Protein AF-A0A1L7WE12-F1 (afdb_monomer_lite)

Organism: NCBI:txid576137

pLDDT: mean 78.99, std 14.61, range [38.31, 94.88]

InterPro domains:
  IPR005793 Formyl transferase, C-terminal [PF02911] (133-181)
  IPR011034 Formyl transferase-like, C-terminal domain superfamily [SSF50486] (135-182)
  IPR036477 Formyl transferase, N-terminal domain superfamily [SSF53328] (1-114)
  IPR037022 Formyl transferase, C-terminal domain superfamily [G3DSA:3.10.25.10] (134-192)

Radius of gyration: 21.12 Å; chains: 1; bounding box: 51×41×60 Å

Sequence (196 aa):
MSAVVFGYHNVGVNFLSVLLGINIRLVVPHADSPSENIWLNSVAGLAAEHDIPVVAPKNLPQRRNHEAPSGPHARLPLLACYNMNGSLLPRYRGRVPVSWAVLHGETQIDWSIPTCRDTDMDLSPGSCFSGRSAEDGRIDWSDSAAKAHNLVRNVMHPYPGPFADTAKGRLVLWRTMICDEIDGALVKAIDETVIL

Foldseek 3Di:
DEDEAEDEFPVSQVVVVVCLVDHYAEYEYADDDPPDDPPTDGNVVSCVVSVHHYDHDPDDPDDDLPDADDDPCNPPPDPWAKDKDFFDPPAQAEPPSVLVCLLVVNPDGHIDIDISDPDPDPCVVHDYDYDDDLCLLEDDPVDDPSNSQSSLVRQAPPHPARWYQDPVGIDGQNEEDEDPDDPPDFPDDDDRYTYD

Secondary structure (DSSP, 8-state):
-EEEEEE-HHHHHHHHHHHTTSEEEEEEEPPPPTTS---S--HHHHHHHTT--B---S------TT----SGGGGS--S--B--BSS-TTTTEES-HHHHHHHTT-S----B--BSS------TT--EE----GGGGB--TTS-HHHHHHHHHHT-TTS---EEEETTEEEE-SEEE--S--SSS---EETTEEE-

Structure (mmCIF, N/CA/C/O backbone):
data_AF-A0A1L7WE12-F1
#
_entry.id   AF-A0A1L7WE12-F1
#
loop_
_atom_site.group_PDB
_atom_site.id
_atom_site.type_symbol
_atom_site.label_atom_id
_atom_site.label_alt_id
_atom_site.label_comp_id
_atom_site.label_asym_id
_atom_site.label_entity_id
_atom_site.label_seq_id
_atom_site.pdbx_PDB_ins_code
_atom_site.Cartn_x
_atom_site.Cartn_y
_atom_site.Cartn_z
_atom_site.occupancy
_atom_site.B_iso_or_equiv
_atom_site.auth_seq_id
_atom_site.auth_comp_id
_atom_site.auth_asym_id
_atom_site.auth_atom_id
_atom_site.pdbx_PDB_model_num
ATOM 1 N N . MET A 1 1 ? -23.697 -4.256 18.128 1.00 77.19 1 MET A N 1
ATOM 2 C CA . MET A 1 1 ? -22.245 -4.544 18.188 1.00 77.19 1 MET A CA 1
ATOM 3 C C . MET A 1 1 ? -21.500 -3.223 18.306 1.00 77.19 1 MET A C 1
ATOM 5 O O . MET A 1 1 ? -21.968 -2.255 17.717 1.00 77.19 1 MET A O 1
ATOM 9 N N . SER A 1 2 ? -20.422 -3.155 19.092 1.00 86.00 2 SER A N 1
ATOM 10 C CA . SER A 1 2 ? -19.606 -1.941 19.225 1.00 86.00 2 SER A CA 1
ATOM 11 C C . SER A 1 2 ? -18.161 -2.188 18.822 1.00 86.00 2 SER A C 1
ATOM 13 O O . SER A 1 2 ? -17.642 -3.268 19.101 1.00 86.00 2 SER A O 1
ATOM 15 N N . ALA A 1 3 ? -17.517 -1.190 18.220 1.00 88.38 3 ALA A N 1
ATOM 16 C CA . ALA A 1 3 ? -16.151 -1.298 17.721 1.00 88.38 3 ALA A CA 1
ATOM 17 C C . ALA A 1 3 ? -15.269 -0.121 18.157 1.00 88.38 3 ALA A C 1
ATOM 19 O O . ALA A 1 3 ? -15.753 0.980 18.429 1.00 88.38 3 ALA A O 1
ATOM 20 N N . VAL A 1 4 ? -13.964 -0.379 18.192 1.00 89.00 4 VAL A N 1
ATOM 21 C CA . VAL A 1 4 ? -12.906 0.634 18.211 1.00 89.00 4 VAL A CA 1
ATOM 22 C C . VAL A 1 4 ? -12.126 0.466 16.916 1.00 89.00 4 VAL A C 1
ATOM 24 O O . VAL A 1 4 ? -11.736 -0.655 16.588 1.00 89.00 4 VAL A O 1
ATOM 27 N N . VAL A 1 5 ? -11.927 1.551 16.173 1.00 89.44 5 VAL A N 1
ATOM 28 C CA . VAL A 1 5 ? -11.306 1.509 14.843 1.00 89.44 5 VAL A CA 1
ATOM 29 C C . VAL A 1 5 ? -9.915 2.120 14.909 1.00 89.44 5 VAL A C 1
ATOM 31 O O . VAL A 1 5 ? -9.755 3.257 15.339 1.00 89.44 5 VAL A O 1
ATOM 34 N N . PHE A 1 6 ? -8.916 1.371 14.453 1.00 88.69 6 PHE A N 1
ATOM 35 C CA . PHE A 1 6 ? -7.565 1.870 14.205 1.00 88.69 6 PHE A CA 1
ATOM 36 C C . PHE A 1 6 ? -7.404 2.027 12.697 1.00 88.69 6 PHE A C 1
ATOM 38 O O . PHE A 1 6 ? -7.671 1.080 11.957 1.00 88.69 6 PHE A O 1
ATOM 45 N N . GLY A 1 7 ? -6.995 3.201 12.228 1.00 85.94 7 GLY A N 1
ATOM 46 C CA . GLY A 1 7 ? -6.958 3.453 10.793 1.00 85.94 7 GLY A CA 1
ATOM 47 C C . GLY A 1 7 ? -6.153 4.680 10.418 1.00 85.94 7 GLY A C 1
ATOM 48 O O . GLY A 1 7 ? -6.016 5.622 11.189 1.00 85.94 7 GLY A O 1
ATOM 49 N N . TYR A 1 8 ? -5.623 4.665 9.204 1.00 84.94 8 TYR A N 1
ATOM 50 C CA . TYR A 1 8 ? -4.879 5.777 8.637 1.00 84.94 8 TYR A CA 1
ATOM 51 C C . TYR A 1 8 ? -5.059 5.796 7.117 1.00 84.94 8 TYR A C 1
ATOM 53 O O . TYR A 1 8 ? -5.333 4.751 6.517 1.00 84.94 8 TYR A O 1
ATOM 61 N N . HIS A 1 9 ? -4.906 6.978 6.515 1.00 85.06 9 HIS A N 1
ATOM 62 C CA . HIS A 1 9 ? -5.063 7.225 5.080 1.00 85.06 9 HIS A CA 1
ATOM 63 C C . HIS A 1 9 ? -6.431 6.822 4.491 1.00 85.06 9 HIS A C 1
ATOM 65 O O . HIS A 1 9 ? -7.350 6.401 5.193 1.00 85.06 9 HIS A O 1
ATOM 71 N N . ASN A 1 10 ? -6.547 6.903 3.159 1.00 86.50 10 ASN A N 1
ATOM 72 C CA . ASN A 1 10 ? -7.738 6.536 2.380 1.00 86.50 10 ASN A CA 1
ATOM 73 C C . ASN A 1 10 ? -8.270 5.137 2.708 1.00 86.50 10 ASN A C 1
ATOM 75 O O . ASN A 1 10 ? -9.477 4.930 2.728 1.00 86.50 10 ASN A O 1
ATOM 79 N N . VAL A 1 11 ? -7.380 4.182 2.987 1.00 86.44 11 VAL A N 1
ATOM 80 C CA . VAL A 1 11 ? -7.771 2.819 3.369 1.00 86.44 11 VAL A CA 1
ATOM 81 C C . VAL A 1 11 ? -8.553 2.833 4.684 1.00 86.44 11 VAL A C 1
ATOM 83 O O . VAL A 1 11 ? -9.623 2.234 4.769 1.00 86.44 11 VAL A O 1
ATOM 86 N N . GLY A 1 12 ? -8.057 3.558 5.692 1.00 88.62 12 GLY A N 1
ATOM 87 C CA . GLY A 1 12 ? -8.759 3.741 6.959 1.00 88.62 12 GLY A CA 1
ATOM 88 C C . GLY A 1 12 ? -10.066 4.518 6.808 1.00 88.62 12 GLY A C 1
ATOM 89 O O . GLY A 1 12 ? -11.047 4.160 7.451 1.00 88.62 12 GLY A O 1
ATOM 90 N N . VAL A 1 13 ? -10.099 5.533 5.938 1.00 90.44 13 VAL A N 1
ATOM 91 C CA . VAL A 1 13 ? -11.305 6.332 5.663 1.00 90.44 13 VAL A CA 1
ATOM 92 C C . VAL A 1 13 ? -12.388 5.460 5.036 1.00 90.44 13 VAL A C 1
ATOM 94 O O . VAL A 1 13 ? -13.473 5.358 5.594 1.00 90.44 13 VAL A O 1
ATOM 97 N N . ASN A 1 14 ? -12.071 4.751 3.950 1.00 90.88 14 ASN A N 1
ATOM 98 C CA . ASN A 1 14 ? -13.017 3.867 3.269 1.00 90.88 14 ASN A CA 1
ATOM 99 C C . ASN A 1 14 ? -13.554 2.783 4.210 1.00 90.88 14 ASN A C 1
ATOM 101 O O . ASN A 1 14 ? -14.746 2.483 4.203 1.00 90.88 14 ASN A O 1
ATOM 105 N N . PHE A 1 15 ? -12.685 2.213 5.047 1.00 89.69 15 PHE A N 1
ATOM 106 C CA . PHE A 1 15 ? -13.099 1.212 6.022 1.00 89.69 15 PHE A CA 1
ATOM 107 C C . PHE A 1 15 ? -14.019 1.800 7.097 1.00 89.69 15 PHE A C 1
ATOM 109 O O . PHE A 1 15 ? -15.061 1.222 7.403 1.00 89.69 15 PHE A O 1
ATOM 116 N N . LEU A 1 16 ? -13.673 2.971 7.640 1.00 92.31 16 LEU A N 1
ATOM 117 C CA . LEU A 1 16 ? -14.512 3.673 8.604 1.00 92.31 16 LEU A CA 1
ATOM 118 C C . LEU A 1 16 ? -15.889 3.992 8.006 1.00 92.31 16 LEU A C 1
ATOM 120 O O . LEU A 1 16 ? -16.884 3.728 8.673 1.00 92.31 16 LEU A O 1
ATOM 124 N N . SER A 1 17 ? -15.956 4.451 6.748 1.00 92.88 17 SER A N 1
ATOM 125 C CA . SER A 1 17 ? -17.213 4.733 6.039 1.00 92.88 17 SER A CA 1
ATOM 126 C C . SER A 1 17 ? -18.143 3.519 5.973 1.00 92.88 17 SER A C 1
ATOM 128 O O . SER A 1 17 ? -19.345 3.653 6.188 1.00 92.88 17 SER A O 1
ATOM 130 N N . VAL A 1 18 ? -17.602 2.321 5.730 1.00 92.25 18 VAL A N 1
ATOM 131 C CA . VAL A 1 18 ? -18.390 1.074 5.724 1.00 92.25 18 VAL A CA 1
ATOM 132 C C . VAL A 1 18 ? -18.909 0.731 7.126 1.00 92.25 18 VAL A C 1
ATOM 134 O O . VAL A 1 18 ? -20.007 0.195 7.274 1.00 92.25 18 VAL A O 1
ATOM 137 N N . LEU A 1 19 ? -18.145 1.055 8.171 1.00 91.94 19 LEU A N 1
ATOM 138 C CA . LEU A 1 19 ? -18.502 0.761 9.560 1.00 91.94 19 LEU A CA 1
ATOM 139 C C . LEU A 1 19 ? -19.456 1.775 10.203 1.00 91.94 19 LEU A C 1
ATOM 141 O O . LEU A 1 19 ? -19.910 1.531 11.321 1.00 91.94 19 LEU A O 1
ATOM 145 N N . LEU A 1 20 ? -19.817 2.871 9.532 1.00 92.81 20 LEU A N 1
ATOM 146 C CA . LEU A 1 20 ? -20.729 3.884 10.089 1.00 92.81 20 LEU A CA 1
ATOM 147 C C . LEU A 1 20 ? -22.115 3.325 10.467 1.00 92.81 20 LEU A C 1
ATOM 149 O O . LEU A 1 20 ? -22.824 3.923 11.269 1.00 92.81 20 LEU A O 1
ATOM 153 N N . GLY A 1 21 ? -22.495 2.153 9.943 1.00 91.31 21 GLY A N 1
ATOM 154 C CA . GLY A 1 21 ? -23.725 1.446 10.318 1.00 91.31 21 GLY A CA 1
ATOM 155 C C . GLY A 1 21 ? -23.691 0.735 11.682 1.00 91.31 21 GLY A C 1
ATOM 156 O O . GLY A 1 21 ? -24.699 0.155 12.085 1.00 91.31 21 GLY A O 1
ATOM 157 N N . ILE A 1 22 ? -22.559 0.735 12.398 1.00 91.88 22 ILE A N 1
ATOM 158 C CA . ILE A 1 22 ? -22.425 0.127 13.733 1.00 91.88 22 ILE A CA 1
ATOM 159 C C . ILE A 1 22 ? -21.992 1.151 14.790 1.00 91.88 22 ILE A C 1
ATOM 161 O O . ILE A 1 22 ? -21.541 2.248 14.486 1.00 91.88 22 ILE A O 1
ATOM 165 N N . ASN A 1 23 ? -22.104 0.787 16.071 1.00 91.19 23 ASN A N 1
ATOM 166 C CA . ASN A 1 23 ? -21.723 1.673 17.173 1.00 91.19 23 ASN A CA 1
ATOM 167 C C . ASN A 1 23 ? -20.192 1.768 17.314 1.00 91.19 23 ASN A C 1
ATOM 169 O O . ASN A 1 23 ? -19.563 0.926 17.964 1.00 91.19 23 ASN A O 1
ATOM 173 N N . ILE A 1 24 ? -19.588 2.796 16.725 1.00 92.94 24 ILE A N 1
ATOM 174 C CA . ILE A 1 24 ? -18.155 3.070 16.849 1.00 92.94 24 ILE A CA 1
ATOM 175 C C . ILE A 1 24 ? -17.924 3.920 18.101 1.00 92.94 24 ILE A C 1
ATOM 177 O O . ILE A 1 24 ? -18.372 5.056 18.199 1.00 92.94 24 ILE A O 1
ATOM 181 N N . ARG A 1 25 ? -17.222 3.353 19.085 1.00 91.00 25 ARG A N 1
ATOM 182 C CA . ARG A 1 25 ? -16.988 3.998 20.388 1.00 91.00 25 ARG A CA 1
ATOM 183 C C . ARG A 1 25 ? -15.789 4.937 20.389 1.00 91.00 25 ARG A C 1
ATOM 185 O O . ARG A 1 25 ? -15.726 5.829 21.229 1.00 91.00 25 ARG A O 1
ATOM 192 N N . LEU A 1 26 ? -14.814 4.663 19.528 1.00 90.94 26 LEU A N 1
ATOM 193 C CA . LEU A 1 26 ? -13.543 5.372 19.472 1.00 90.94 26 LEU A CA 1
ATOM 194 C C . LEU A 1 26 ? -12.853 5.094 18.134 1.00 90.94 26 LEU A C 1
ATOM 196 O O . LEU A 1 26 ? -12.802 3.945 17.687 1.00 90.94 26 LEU A O 1
ATOM 200 N N . VAL A 1 27 ? -12.264 6.132 17.551 1.00 90.88 27 VAL A N 1
ATOM 201 C CA . VAL A 1 27 ? -11.336 6.051 16.421 1.00 90.88 27 VAL A CA 1
ATOM 202 C C . VAL A 1 27 ? -9.939 6.443 16.901 1.00 90.88 27 VAL A C 1
ATOM 204 O O . VAL A 1 27 ? -9.754 7.447 17.589 1.00 90.88 27 VAL A O 1
ATOM 207 N N . VAL A 1 28 ? -8.944 5.631 16.554 1.00 89.06 28 VAL A N 1
ATOM 208 C CA . VAL A 1 28 ? -7.533 5.837 16.892 1.00 89.06 28 VAL A CA 1
ATOM 209 C C . VAL A 1 28 ? -6.742 6.005 15.592 1.00 89.06 28 VAL A C 1
ATOM 211 O O . VAL A 1 28 ? -6.300 5.008 15.010 1.00 89.06 28 VAL A O 1
ATOM 214 N N . PRO A 1 29 ? -6.605 7.241 15.085 1.00 87.75 29 PRO A N 1
ATOM 215 C CA . PRO A 1 29 ? -5.850 7.516 13.880 1.00 87.75 29 PRO A CA 1
ATOM 216 C C . PRO A 1 29 ? -4.368 7.744 14.186 1.00 87.75 29 PRO A C 1
ATOM 218 O O . PRO A 1 29 ? -3.974 7.996 15.329 1.00 87.75 29 PRO A O 1
ATOM 221 N N . HIS A 1 30 ? -3.543 7.702 13.143 1.00 79.94 30 HIS A N 1
ATOM 222 C CA . HIS A 1 30 ? -2.225 8.327 13.196 1.00 79.94 30 HIS A CA 1
ATOM 223 C C . HIS A 1 30 ? -2.370 9.848 13.087 1.00 79.94 30 HIS A C 1
ATOM 225 O O . HIS A 1 30 ? -3.206 10.339 12.330 1.00 79.94 30 HIS A O 1
ATOM 231 N N . ALA A 1 31 ? -1.573 10.582 13.865 1.00 74.44 31 ALA A N 1
ATOM 232 C CA . ALA A 1 31 ? -1.476 12.029 13.728 1.00 74.44 31 ALA A CA 1
ATOM 233 C C . ALA A 1 31 ? -0.732 12.368 12.432 1.00 74.44 31 ALA A C 1
ATOM 235 O O . ALA A 1 31 ? 0.317 11.781 12.162 1.00 74.44 31 ALA A O 1
ATOM 236 N N . ASP A 1 32 ? -1.260 13.320 11.669 1.00 72.88 32 ASP A N 1
ATOM 237 C CA . ASP A 1 32 ? -0.583 13.821 10.478 1.00 72.88 32 ASP A CA 1
ATOM 238 C C . ASP A 1 32 ? 0.721 14.520 10.881 1.00 72.88 32 ASP A C 1
ATOM 240 O O . ASP A 1 32 ? 0.768 15.289 11.849 1.00 72.88 32 ASP A O 1
ATOM 244 N N . SER A 1 33 ? 1.799 14.234 10.150 1.00 70.38 33 SER A N 1
ATOM 245 C CA . SER A 1 33 ? 3.066 14.921 10.360 1.00 70.38 33 SER A CA 1
ATOM 246 C C . SER A 1 33 ? 3.051 16.259 9.618 1.00 70.38 33 SER A C 1
ATOM 248 O O . SER A 1 33 ? 2.806 16.275 8.412 1.00 70.38 33 SER A O 1
ATOM 250 N N . PRO A 1 34 ? 3.387 17.387 10.271 1.00 68.81 34 PRO A N 1
ATOM 251 C CA . PRO A 1 34 ? 3.477 18.682 9.597 1.00 68.81 34 PRO A CA 1
ATOM 252 C C . PRO A 1 34 ? 4.616 18.747 8.564 1.00 68.81 34 PRO A C 1
ATOM 254 O O . PRO A 1 34 ? 4.679 19.695 7.788 1.00 68.81 34 PRO A O 1
ATOM 257 N N . SER A 1 35 ? 5.530 17.768 8.564 1.00 66.31 35 SER A N 1
ATOM 258 C CA . SER A 1 35 ? 6.628 17.654 7.598 1.00 66.31 35 SER A CA 1
ATOM 259 C C . SER A 1 35 ? 6.309 16.744 6.409 1.00 66.31 35 SER A C 1
ATOM 261 O O . SER A 1 35 ? 7.167 16.555 5.550 1.00 66.31 35 SER A O 1
ATOM 263 N N . GLU A 1 36 ? 5.129 16.125 6.382 1.00 64.06 36 GLU A N 1
ATOM 264 C CA . GLU A 1 36 ? 4.704 15.239 5.303 1.00 64.06 36 GLU A CA 1
ATOM 265 C C . GLU A 1 36 ? 3.695 15.948 4.404 1.00 64.06 36 GLU A C 1
ATOM 267 O O . GLU A 1 36 ? 2.823 16.686 4.860 1.00 64.06 36 GLU A O 1
ATOM 272 N N . ASN A 1 37 ? 3.799 15.704 3.101 1.00 63.03 37 ASN A N 1
ATOM 273 C CA . ASN A 1 37 ? 2.765 16.138 2.176 1.00 63.03 37 ASN A CA 1
ATOM 274 C C . ASN A 1 37 ? 1.503 15.297 2.421 1.00 63.03 37 ASN A C 1
ATOM 276 O O . ASN A 1 37 ? 1.514 14.074 2.253 1.00 63.03 37 ASN A O 1
ATOM 280 N N . ILE A 1 38 ? 0.413 15.956 2.813 1.00 66.88 38 ILE A N 1
ATOM 281 C CA . ILE A 1 38 ? -0.869 15.306 3.089 1.00 66.88 38 ILE A CA 1
ATOM 282 C C . ILE A 1 38 ? -1.597 15.097 1.760 1.00 66.88 38 ILE A C 1
ATOM 284 O O . ILE A 1 38 ? -2.299 15.972 1.263 1.00 66.88 38 ILE A O 1
ATOM 288 N N . TRP A 1 39 ? -1.404 13.921 1.170 1.00 62.78 39 TRP A N 1
ATOM 289 C CA . TRP A 1 39 ? -2.054 13.524 -0.086 1.00 62.78 39 TRP A CA 1
ATOM 290 C C . TRP A 1 39 ? -3.351 12.732 0.118 1.00 62.78 39 TRP A C 1
ATOM 292 O O . TRP A 1 39 ? -4.013 12.361 -0.849 1.00 62.78 39 TRP A O 1
ATOM 302 N N . LEU A 1 40 ? -3.661 12.369 1.363 1.00 73.88 40 LEU A N 1
ATOM 303 C CA . LEU A 1 40 ? -4.614 11.315 1.698 1.00 73.88 40 LEU A CA 1
ATOM 304 C C . LEU A 1 40 ? -5.667 11.850 2.668 1.00 73.88 40 LEU A C 1
ATOM 306 O O . LEU A 1 40 ? -5.388 12.718 3.491 1.00 73.88 40 LEU A O 1
ATOM 310 N N . ASN A 1 41 ? -6.878 11.311 2.567 1.00 81.62 41 ASN A N 1
ATOM 311 C CA . ASN A 1 41 ? -8.007 11.696 3.397 1.00 81.62 41 ASN A CA 1
ATOM 312 C C . ASN A 1 41 ? -7.734 11.381 4.874 1.00 81.62 41 ASN A C 1
ATOM 314 O O . ASN A 1 41 ? -7.126 10.358 5.216 1.00 81.62 41 ASN A O 1
ATOM 318 N N . SER A 1 42 ? -8.238 12.248 5.751 1.00 87.00 42 SER A N 1
ATOM 319 C CA . SER A 1 42 ? -8.051 12.126 7.194 1.00 87.00 42 SER A CA 1
ATOM 320 C C . SER A 1 42 ? -9.130 11.247 7.823 1.00 87.00 42 SER A C 1
ATOM 322 O O . SER A 1 42 ? -10.315 11.576 7.806 1.00 87.00 42 SER A O 1
ATOM 324 N N . VAL A 1 43 ? -8.708 10.146 8.450 1.00 90.12 43 VAL A N 1
ATOM 325 C CA . VAL A 1 43 ? -9.592 9.286 9.258 1.00 90.12 43 VAL A CA 1
ATOM 326 C C . VAL A 1 43 ? -10.150 10.053 10.457 1.00 90.12 43 VAL A C 1
ATOM 328 O O . VAL A 1 43 ? -11.309 9.870 10.820 1.00 90.12 43 VAL A O 1
ATOM 331 N N . ALA A 1 44 ? -9.339 10.936 11.050 1.00 89.00 44 ALA A N 1
ATOM 332 C CA . ALA A 1 44 ? -9.778 11.819 12.125 1.00 89.00 44 ALA A CA 1
ATOM 333 C C . ALA A 1 44 ? -10.861 12.794 11.640 1.00 89.00 44 ALA A C 1
ATOM 335 O O . ALA A 1 44 ? -11.836 13.010 12.353 1.00 89.00 44 ALA A O 1
ATOM 336 N N . GLY A 1 45 ? -10.704 13.330 10.423 1.00 89.75 45 GLY A N 1
ATOM 337 C CA . GLY A 1 45 ? -11.699 14.189 9.779 1.00 89.75 45 GLY A CA 1
ATOM 338 C C . GLY A 1 45 ? -13.045 13.485 9.614 1.00 89.75 45 GLY A C 1
ATOM 339 O O . GLY A 1 45 ? -14.043 13.965 10.139 1.00 89.75 45 GLY A O 1
ATOM 340 N N . LEU A 1 46 ? -13.053 12.296 8.999 1.00 93.06 46 LEU A N 1
ATOM 341 C CA . LEU A 1 46 ? -14.286 11.513 8.835 1.00 93.06 46 LEU A CA 1
ATOM 342 C C . LEU A 1 46 ? -14.924 11.151 10.188 1.00 93.06 46 LEU A C 1
ATOM 344 O O . LEU A 1 46 ? -16.138 11.197 10.340 1.00 93.06 46 LEU A O 1
ATOM 348 N N . ALA A 1 47 ? -14.123 10.801 11.195 1.00 93.00 47 ALA A N 1
ATOM 349 C CA . ALA A 1 47 ? -14.647 10.522 12.530 1.00 93.00 47 ALA A CA 1
ATOM 350 C C . ALA A 1 47 ? -15.317 11.757 13.160 1.00 93.00 47 ALA A C 1
ATOM 352 O O . ALA A 1 47 ? -16.385 11.628 13.756 1.00 93.00 47 ALA A O 1
ATOM 353 N N . ALA A 1 48 ? -14.722 12.943 12.995 1.00 91.38 48 ALA A N 1
ATOM 354 C CA . ALA A 1 48 ? -15.272 14.197 13.499 1.00 91.38 48 ALA A CA 1
ATOM 355 C C . ALA A 1 48 ? -16.590 14.584 12.807 1.00 91.38 48 ALA A C 1
ATOM 357 O O . ALA A 1 48 ? -17.507 15.033 13.486 1.00 91.38 48 ALA A O 1
ATOM 358 N N . GLU A 1 49 ? -16.718 14.354 11.496 1.00 94.31 49 GLU A N 1
ATOM 359 C CA . GLU A 1 49 ? -17.965 14.587 10.739 1.00 94.31 49 GLU A CA 1
ATOM 360 C C . GLU A 1 49 ? -19.152 13.754 11.249 1.00 94.31 49 GLU A C 1
ATOM 362 O O . GLU A 1 49 ? -20.305 14.136 11.063 1.00 94.31 49 GLU A O 1
ATOM 367 N N . HIS A 1 50 ? -18.871 12.626 11.902 1.00 94.88 50 HIS A N 1
ATOM 368 C CA . HIS A 1 50 ? -19.869 11.710 12.452 1.00 94.88 50 HIS A CA 1
ATOM 369 C C . HIS A 1 50 ? -19.946 11.740 13.988 1.00 94.88 50 HIS A C 1
ATOM 371 O O . HIS A 1 50 ? -20.496 10.812 14.584 1.00 94.88 50 HIS A O 1
ATOM 377 N N . ASP A 1 51 ? -19.383 12.769 14.633 1.00 94.75 51 ASP A N 1
ATOM 378 C CA . ASP A 1 51 ? -19.354 12.932 16.095 1.00 94.75 51 ASP A CA 1
ATOM 379 C C . ASP A 1 51 ? -18.740 11.726 16.843 1.00 94.75 51 ASP A C 1
ATOM 381 O O . ASP A 1 51 ? -19.089 11.411 17.986 1.00 94.75 51 ASP A O 1
ATOM 385 N N . ILE A 1 52 ? -17.799 11.026 16.202 1.00 94.62 52 ILE A N 1
ATOM 386 C CA . ILE A 1 52 ? -17.126 9.859 16.772 1.00 94.62 52 ILE A CA 1
ATOM 387 C C . ILE A 1 52 ? -15.894 10.326 17.560 1.00 94.62 52 ILE A C 1
ATOM 389 O O . ILE A 1 52 ? -15.044 11.029 17.009 1.00 94.62 52 ILE A O 1
ATOM 393 N N . PRO A 1 53 ? -15.718 9.905 18.829 1.00 92.88 53 PRO A N 1
ATOM 394 C CA . PRO A 1 53 ? -14.537 10.261 19.610 1.00 92.88 53 PRO A CA 1
ATOM 395 C C . PRO A 1 53 ? -13.229 9.823 18.937 1.00 92.88 53 PRO A C 1
ATOM 397 O O . PRO A 1 53 ? -13.108 8.679 18.492 1.00 92.88 53 PRO A O 1
ATOM 400 N N . VAL A 1 54 ? -12.226 10.707 18.936 1.00 90.69 54 VAL A N 1
ATOM 401 C CA . VAL A 1 54 ? -10.897 10.470 18.349 1.00 90.69 54 VAL A CA 1
ATOM 402 C C . VAL A 1 54 ? -9.804 10.587 19.409 1.00 90.69 54 VAL A C 1
ATOM 404 O O . VAL A 1 54 ? -9.776 11.547 20.177 1.00 90.69 54 VAL A O 1
ATOM 407 N N . VAL A 1 55 ? -8.860 9.642 19.426 1.00 88.38 55 VAL A N 1
ATOM 408 C CA . VAL A 1 55 ? -7.630 9.731 20.234 1.00 88.38 55 VAL A CA 1
ATOM 409 C C . VAL A 1 55 ? -6.429 9.412 19.347 1.00 88.38 55 VAL A C 1
ATOM 411 O O . VAL A 1 55 ? -6.296 8.284 18.888 1.00 88.38 55 VAL A O 1
ATOM 414 N N . ALA A 1 56 ? -5.543 10.388 19.127 1.00 83.00 56 ALA A N 1
ATOM 415 C CA . ALA A 1 56 ? -4.328 10.250 18.313 1.00 83.00 56 ALA A CA 1
ATOM 416 C C . ALA A 1 56 ? -3.070 10.294 19.206 1.00 83.00 56 ALA A C 1
ATOM 418 O O . ALA A 1 56 ? -2.450 11.350 19.374 1.00 83.00 56 ALA A O 1
ATOM 419 N N . PRO A 1 57 ? -2.700 9.184 19.866 1.00 77.31 57 PRO A N 1
ATOM 420 C CA . PRO A 1 57 ? -1.547 9.168 20.754 1.00 77.31 57 PRO A CA 1
ATOM 421 C C . PRO A 1 57 ? -0.250 9.271 19.940 1.00 77.31 57 PRO A C 1
ATOM 423 O O . PRO A 1 57 ? -0.067 8.557 18.958 1.00 77.31 57 PRO A O 1
ATOM 426 N N . LYS A 1 58 ? 0.690 10.120 20.386 1.00 68.12 58 LYS A N 1
ATOM 427 C CA . LYS A 1 58 ? 2.005 10.285 19.728 1.00 68.12 58 LYS A CA 1
ATOM 428 C C . LYS A 1 58 ? 2.796 8.978 19.637 1.00 68.12 58 LYS A C 1
ATOM 430 O O . LYS A 1 58 ? 3.514 8.768 18.673 1.00 68.12 58 LYS A O 1
ATOM 435 N N . ASN A 1 59 ? 2.647 8.112 20.638 1.00 59.69 59 ASN A N 1
ATOM 436 C CA . ASN A 1 59 ? 3.232 6.780 20.671 1.00 59.69 59 ASN A CA 1
ATOM 437 C C . ASN A 1 59 ? 2.150 5.789 21.095 1.00 59.69 59 ASN A C 1
ATOM 439 O O . ASN A 1 59 ? 1.706 5.806 22.244 1.00 59.69 59 ASN A O 1
ATOM 443 N N . LEU A 1 60 ? 1.740 4.910 20.185 1.00 58.50 60 LEU A N 1
ATOM 444 C CA . LEU A 1 60 ? 1.146 3.644 20.599 1.00 58.50 60 LEU A CA 1
ATOM 445 C C . LEU A 1 60 ? 2.288 2.732 21.066 1.00 58.50 60 LEU A C 1
ATOM 447 O O . LEU A 1 60 ? 3.348 2.741 20.434 1.00 58.50 60 LEU A O 1
ATOM 451 N N . PRO A 1 61 ? 2.118 1.946 22.143 1.00 52.50 61 PRO A N 1
ATOM 452 C CA . PRO A 1 61 ? 3.097 0.923 22.484 1.00 52.50 61 PRO A CA 1
ATOM 453 C C . PRO A 1 61 ? 3.289 0.016 21.262 1.00 52.50 61 PRO A C 1
ATOM 455 O O . PRO A 1 61 ? 2.338 -0.622 20.806 1.00 52.50 61 PRO A O 1
ATOM 458 N N . GLN A 1 62 ? 4.503 0.008 20.697 1.00 43.88 62 GLN A N 1
ATOM 459 C CA . GLN A 1 62 ? 4.859 -0.902 19.614 1.00 43.88 62 GLN A CA 1
ATOM 460 C C . GLN A 1 62 ? 4.780 -2.316 20.174 1.00 43.88 62 GLN A C 1
ATOM 462 O O . GLN A 1 62 ? 5.602 -2.727 20.990 1.00 43.88 62 GLN A O 1
ATOM 467 N N . ARG A 1 63 ? 3.744 -3.048 19.781 1.00 49.59 63 ARG A N 1
ATOM 468 C CA . ARG A 1 63 ? 3.600 -4.442 20.175 1.00 49.59 63 ARG A CA 1
ATOM 469 C C . ARG A 1 63 ? 4.481 -5.288 19.285 1.00 49.59 63 ARG A C 1
ATOM 471 O O . ARG A 1 63 ? 4.478 -5.124 18.068 1.00 49.59 63 ARG A O 1
ATOM 478 N N . ARG A 1 64 ? 5.164 -6.256 19.883 1.00 39.72 64 ARG A N 1
ATOM 479 C CA . ARG A 1 64 ? 5.560 -7.451 19.138 1.00 39.72 64 ARG A CA 1
ATOM 480 C C . ARG A 1 64 ? 4.281 -8.212 18.788 1.00 39.72 64 ARG A C 1
ATOM 482 O O . ARG A 1 64 ? 3.345 -8.206 19.585 1.00 39.72 64 ARG A O 1
ATOM 489 N N . ASN A 1 65 ? 4.238 -8.843 17.615 1.00 41.66 65 ASN A N 1
ATOM 490 C CA . ASN A 1 65 ? 3.047 -9.443 16.982 1.00 41.66 65 ASN A CA 1
ATOM 491 C C . ASN A 1 65 ? 2.283 -10.512 17.815 1.00 41.66 65 ASN A C 1
ATOM 493 O O . ASN A 1 65 ? 1.370 -11.131 17.292 1.00 41.66 65 ASN A O 1
ATOM 497 N N . HIS A 1 66 ? 2.645 -10.740 19.082 1.00 41.19 66 HIS A N 1
ATOM 498 C CA . HIS A 1 66 ? 2.182 -11.832 19.944 1.00 41.19 66 HIS A CA 1
ATOM 499 C C . HIS A 1 66 ? 1.716 -11.353 21.339 1.00 41.19 66 HIS A C 1
ATOM 501 O O . HIS A 1 66 ? 1.382 -12.171 22.190 1.00 41.19 66 HIS A O 1
ATOM 507 N N . GLU A 1 67 ? 1.711 -10.044 21.630 1.00 38.31 67 GLU A N 1
ATOM 508 C CA . GLU A 1 67 ? 1.341 -9.536 22.962 1.00 38.31 67 GLU A CA 1
ATOM 509 C C . GLU A 1 67 ? -0.108 -9.009 23.000 1.00 38.31 67 GLU A C 1
ATOM 511 O O . GLU A 1 67 ? -0.464 -8.026 22.335 1.00 38.31 67 GLU A O 1
ATOM 516 N N . ALA A 1 68 ? -0.945 -9.651 23.825 1.00 43.16 68 ALA A N 1
ATOM 517 C CA . ALA A 1 68 ? -2.334 -9.269 24.081 1.00 43.16 68 ALA A CA 1
ATOM 518 C C . ALA A 1 68 ? -2.465 -7.826 24.599 1.00 43.16 68 ALA A C 1
ATOM 520 O O . ALA A 1 68 ? -1.547 -7.304 25.237 1.00 43.16 68 ALA A O 1
ATOM 521 N N . PRO A 1 69 ? -3.593 -7.137 24.340 1.00 46.66 69 PRO A N 1
ATOM 522 C CA . PRO A 1 69 ? -4.059 -5.951 25.041 1.00 46.66 69 PRO A CA 1
ATOM 523 C C . PRO A 1 69 ? -3.232 -5.341 26.204 1.00 46.66 69 PRO A C 1
ATOM 525 O O . PRO A 1 69 ? -3.539 -5.719 27.318 1.00 46.66 69 PRO A O 1
ATOM 528 N N . SER A 1 70 ? -2.239 -4.447 26.085 1.00 43.94 70 SER A N 1
ATOM 529 C CA . SER A 1 70 ? -1.737 -3.639 27.217 1.00 43.94 70 SER A CA 1
ATOM 530 C C . SER A 1 70 ? -2.038 -2.139 27.025 1.00 43.94 70 SER A C 1
ATOM 532 O O . SER A 1 70 ? -1.997 -1.622 25.907 1.00 43.94 70 SER A O 1
ATOM 534 N N . GLY A 1 71 ? -2.431 -1.454 28.109 1.00 47.12 71 GLY A N 1
ATOM 535 C CA . GLY A 1 71 ? -2.897 -0.054 28.116 1.00 47.12 71 GLY A CA 1
ATOM 536 C C . GLY A 1 71 ? -4.388 0.108 28.475 1.00 47.12 71 GLY A C 1
ATOM 537 O O . GLY A 1 71 ? -5.075 -0.886 28.697 1.00 47.12 71 GLY A O 1
ATOM 538 N N . PRO A 1 72 ? -4.933 1.338 28.533 1.00 41.50 72 PRO A N 1
ATOM 539 C CA . PRO A 1 72 ? -6.326 1.592 28.940 1.00 41.50 72 PRO A CA 1
ATOM 540 C C . PRO A 1 72 ? -7.383 0.897 28.054 1.00 41.50 72 PRO A C 1
ATOM 542 O O . PRO A 1 72 ? -8.494 0.643 28.509 1.00 41.50 72 PRO A O 1
ATOM 545 N N . HIS A 1 73 ? -7.026 0.501 26.827 1.00 48.38 73 HIS A N 1
ATOM 546 C CA . HIS A 1 73 ? -7.885 -0.255 25.902 1.00 48.38 73 HIS A CA 1
ATOM 547 C C . HIS A 1 73 ? -7.891 -1.778 26.149 1.00 48.38 73 HIS A C 1
ATOM 549 O O . HIS A 1 73 ? -8.743 -2.480 25.613 1.00 48.38 73 HIS A O 1
ATOM 555 N N . ALA A 1 74 ? -6.976 -2.295 26.978 1.00 45.47 74 ALA A N 1
ATOM 556 C CA . ALA A 1 74 ? -6.865 -3.714 27.343 1.00 45.47 74 ALA A CA 1
ATOM 557 C C . ALA A 1 74 ? -8.058 -4.258 28.138 1.00 45.47 74 ALA A C 1
ATOM 559 O O . ALA A 1 74 ? -8.241 -5.466 28.238 1.00 45.47 74 ALA A O 1
ATOM 560 N N . ARG A 1 75 ? -8.840 -3.359 28.745 1.00 45.06 75 ARG A N 1
ATOM 561 C CA . ARG A 1 75 ? -9.979 -3.695 29.609 1.00 45.06 75 ARG A CA 1
ATOM 562 C C . ARG A 1 75 ? -11.319 -3.674 28.876 1.00 45.06 75 ARG A C 1
ATOM 564 O O . ARG A 1 75 ? -12.349 -3.905 29.503 1.00 45.06 75 ARG A O 1
ATOM 571 N N . LEU A 1 76 ? -11.327 -3.384 27.573 1.00 55.34 76 LEU A N 1
ATOM 572 C CA . LEU A 1 76 ? -12.530 -3.538 26.764 1.00 55.34 76 LEU A CA 1
ATOM 573 C C . LEU A 1 76 ? -12.773 -5.038 26.543 1.00 55.34 76 LEU A C 1
ATOM 575 O O . LEU A 1 76 ? -11.823 -5.742 26.197 1.00 55.34 76 LEU A O 1
ATOM 579 N N . PRO A 1 77 ? -14.004 -5.551 26.725 1.00 54.81 77 PRO A N 1
ATOM 580 C CA . PRO A 1 77 ? -14.324 -6.932 26.385 1.00 54.81 77 PRO A CA 1
ATOM 581 C C . PRO A 1 77 ? -14.181 -7.109 24.868 1.00 54.81 77 PRO A C 1
ATOM 583 O O . PRO A 1 77 ? -15.080 -6.796 24.088 1.00 54.81 77 PRO A O 1
ATOM 586 N N . LEU A 1 78 ? -12.999 -7.550 24.442 1.00 64.25 78 LEU A N 1
ATOM 587 C CA . LEU A 1 78 ? -12.649 -7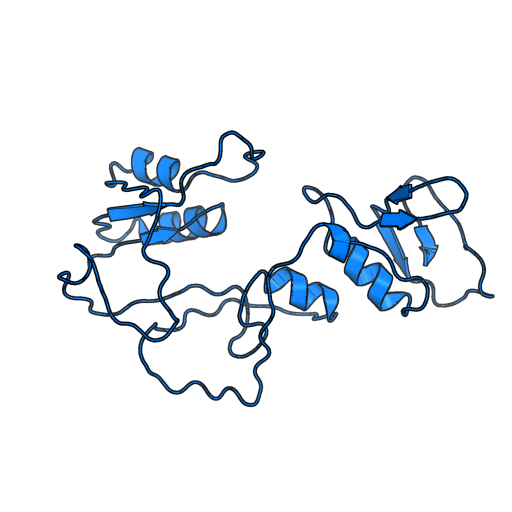.746 23.043 1.00 64.25 78 LEU A CA 1
ATOM 588 C C . LEU A 1 78 ? -13.253 -9.065 22.561 1.00 64.25 78 LEU A C 1
ATOM 590 O O . LEU A 1 78 ? -12.694 -10.141 22.767 1.00 64.25 78 LEU A O 1
ATOM 594 N N . LEU A 1 79 ? -14.406 -8.970 21.897 1.00 71.31 79 LEU A N 1
ATOM 595 C CA . LEU A 1 79 ? -15.022 -10.111 21.216 1.00 71.31 79 LEU A CA 1
ATOM 596 C C . LEU A 1 79 ? -14.137 -10.650 20.089 1.00 71.31 79 LEU A C 1
ATOM 598 O O . LEU A 1 79 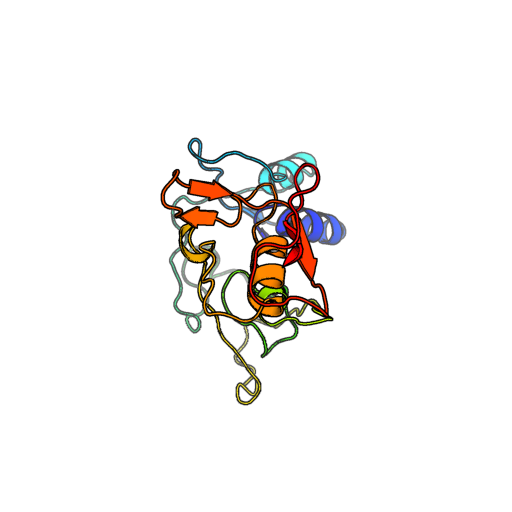? -14.135 -11.855 19.862 1.00 71.31 79 LEU A O 1
ATOM 602 N N . ALA A 1 80 ? -13.410 -9.779 19.388 1.00 73.00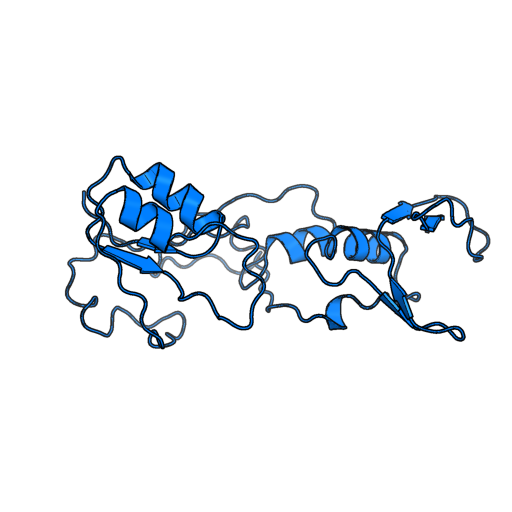 80 ALA A N 1
ATOM 603 C CA . ALA A 1 80 ? -12.400 -10.112 18.388 1.00 73.00 80 ALA A CA 1
ATOM 604 C C . ALA A 1 80 ? -11.636 -8.840 17.984 1.00 73.00 80 ALA A C 1
ATOM 606 O O . ALA A 1 80 ? -12.149 -7.729 18.124 1.00 73.00 80 ALA A O 1
ATOM 607 N N . CYS A 1 81 ? -10.436 -9.023 17.439 1.00 79.56 81 CYS A N 1
ATOM 608 C CA . CYS A 1 81 ? -9.699 -7.997 16.710 1.00 79.56 81 CYS A CA 1
ATOM 609 C C . CYS A 1 81 ? -9.567 -8.475 15.268 1.00 79.56 81 CYS A C 1
ATOM 611 O O . CYS A 1 81 ? -9.254 -9.644 15.052 1.00 79.56 81 CYS A O 1
ATOM 613 N N . TYR A 1 82 ? -9.783 -7.588 14.307 1.00 83.81 82 TYR A N 1
ATOM 614 C CA . TYR A 1 82 ? -9.596 -7.877 12.890 1.00 83.81 82 TYR A CA 1
ATOM 615 C C . TYR A 1 82 ? -8.622 -6.861 12.312 1.00 83.81 82 TYR A C 1
ATOM 617 O O . TYR A 1 82 ? -8.653 -5.687 12.687 1.00 83.81 82 TYR A O 1
ATOM 625 N N . ASN A 1 83 ? -7.762 -7.309 11.405 1.00 84.19 83 ASN A N 1
ATOM 626 C CA . ASN A 1 83 ? -6.878 -6.433 10.651 1.00 84.19 83 ASN A CA 1
ATOM 627 C C . ASN A 1 83 ? -7.208 -6.563 9.170 1.00 84.19 83 ASN A C 1
ATOM 629 O O . ASN A 1 83 ? -7.437 -7.669 8.706 1.00 84.19 83 ASN A O 1
ATOM 633 N N . MET A 1 84 ? -7.239 -5.453 8.439 1.00 85.94 84 MET A N 1
ATOM 634 C CA . MET A 1 84 ? -7.384 -5.493 6.990 1.00 85.94 84 MET A CA 1
ATOM 635 C C . MET A 1 84 ? -6.001 -5.444 6.352 1.00 85.94 84 MET A C 1
ATOM 637 O O . MET A 1 84 ? -5.250 -4.492 6.560 1.00 85.94 84 MET A O 1
ATOM 641 N N . ASN A 1 85 ? -5.684 -6.461 5.560 1.00 87.06 85 ASN A N 1
ATOM 642 C CA . ASN A 1 85 ? -4.407 -6.592 4.885 1.00 87.06 85 ASN A CA 1
ATOM 643 C C . ASN A 1 85 ? -4.623 -6.636 3.369 1.00 87.06 85 ASN A C 1
ATOM 645 O O . ASN A 1 85 ? -5.413 -7.436 2.874 1.00 87.06 85 ASN A O 1
ATOM 649 N N . GLY A 1 86 ? -3.908 -5.784 2.634 1.00 88.38 86 GLY A N 1
ATOM 650 C CA . GLY A 1 86 ? -4.014 -5.658 1.175 1.00 88.38 86 GLY A CA 1
ATOM 651 C C . GLY A 1 86 ? -3.288 -6.750 0.397 1.00 88.38 86 GLY A C 1
ATOM 652 O O . GLY A 1 86 ? -2.620 -6.436 -0.580 1.00 88.38 86 GLY A O 1
ATOM 653 N N . SER A 1 87 ? -3.341 -7.995 0.869 1.00 88.69 87 SER A N 1
ATOM 654 C CA . SER A 1 87 ? -2.907 -9.181 0.130 1.00 88.69 87 SER A CA 1
ATOM 655 C C . SER A 1 87 ? -3.717 -10.412 0.527 1.00 88.69 87 SER A C 1
ATOM 657 O O . SER A 1 87 ? -4.321 -10.455 1.604 1.00 88.69 87 SER A O 1
ATOM 659 N N . LEU A 1 88 ? -3.670 -11.438 -0.327 1.00 87.75 88 LEU A N 1
ATOM 660 C CA . LEU A 1 88 ? -4.151 -12.788 -0.035 1.00 87.75 88 LEU A CA 1
ATOM 661 C C . LEU A 1 88 ? -3.184 -13.483 0.928 1.00 87.75 88 LEU A C 1
ATOM 663 O O . LEU A 1 88 ? -2.165 -14.042 0.518 1.00 87.75 88 LEU A O 1
ATOM 667 N N . LEU A 1 89 ? -3.488 -13.424 2.222 1.00 87.94 89 LEU A N 1
ATOM 668 C CA . LEU A 1 89 ? -2.669 -14.063 3.245 1.00 87.94 89 LEU A CA 1
ATOM 669 C C . LEU A 1 89 ? -2.632 -15.588 3.041 1.00 87.94 89 LEU A C 1
ATOM 671 O O . LEU A 1 89 ? -3.651 -16.170 2.673 1.00 87.94 89 LEU A O 1
ATOM 675 N N . PRO A 1 90 ? -1.475 -16.243 3.267 1.00 88.50 90 PRO A N 1
ATOM 676 C CA . PRO A 1 90 ? -0.251 -15.735 3.907 1.00 88.50 90 PRO A CA 1
ATOM 677 C C . PRO A 1 90 ? 0.764 -15.063 2.955 1.00 88.50 90 PRO A C 1
ATOM 679 O O . PRO A 1 90 ? 1.880 -14.754 3.387 1.00 88.50 90 PRO A O 1
ATOM 682 N N . ARG A 1 91 ? 0.430 -14.843 1.674 1.00 88.31 91 ARG A N 1
ATOM 683 C CA . ARG A 1 91 ? 1.322 -14.189 0.698 1.00 88.31 91 ARG A CA 1
ATOM 684 C C . ARG A 1 91 ? 1.401 -12.685 0.961 1.00 88.31 91 ARG A C 1
ATOM 686 O O . ARG A 1 91 ? 0.423 -12.064 1.374 1.00 88.31 91 ARG A O 1
ATOM 693 N N . TYR A 1 92 ? 2.560 -12.090 0.690 1.00 89.81 92 TYR A N 1
ATOM 694 C CA . TYR A 1 92 ? 2.811 -10.650 0.810 1.00 89.81 92 TYR A CA 1
ATOM 695 C C . TYR A 1 92 ? 2.478 -10.067 2.191 1.00 89.81 92 TYR A C 1
ATOM 697 O O . TYR A 1 92 ? 1.996 -8.944 2.301 1.00 89.81 92 TYR A O 1
ATOM 705 N N . ARG A 1 93 ? 2.739 -10.814 3.268 1.00 88.56 93 ARG A N 1
ATOM 706 C CA . ARG A 1 93 ? 2.679 -10.271 4.631 1.00 88.56 93 ARG A CA 1
ATOM 707 C C . ARG A 1 93 ? 3.666 -9.119 4.796 1.00 88.56 93 ARG A C 1
ATOM 709 O O . ARG A 1 93 ? 4.646 -8.999 4.064 1.00 88.56 93 ARG A O 1
ATOM 716 N N . GLY A 1 94 ? 3.447 -8.318 5.830 1.00 84.62 94 GLY A N 1
ATOM 717 C CA . GLY A 1 94 ? 4.341 -7.226 6.188 1.00 84.62 94 GLY A CA 1
ATOM 718 C C . GLY A 1 94 ? 3.843 -5.894 5.649 1.00 84.62 94 GLY A C 1
ATOM 719 O O . GLY A 1 94 ? 2.662 -5.576 5.767 1.00 84.62 94 GLY A O 1
ATOM 720 N N . ARG A 1 95 ? 4.755 -5.065 5.147 1.00 84.06 95 ARG A N 1
ATOM 721 C CA . ARG A 1 95 ? 4.447 -3.684 4.753 1.00 84.06 95 ARG A CA 1
ATOM 722 C C . ARG A 1 95 ? 4.333 -3.570 3.235 1.00 84.06 95 ARG A C 1
ATOM 724 O O . ARG A 1 95 ? 4.966 -4.317 2.503 1.00 84.06 95 ARG A O 1
ATOM 731 N N . VAL A 1 96 ? 3.541 -2.597 2.780 1.00 87.25 96 VAL A N 1
ATOM 732 C CA . VAL A 1 96 ? 3.349 -2.241 1.358 1.00 87.25 96 VAL A CA 1
ATOM 733 C C . VAL A 1 96 ? 3.086 -3.443 0.417 1.00 87.25 96 VAL A C 1
ATOM 735 O O . VAL A 1 96 ? 3.724 -3.551 -0.631 1.00 87.25 96 VAL A O 1
ATOM 738 N N . PRO A 1 97 ? 2.126 -4.339 0.738 1.00 90.25 97 PRO A N 1
ATOM 739 C CA . PRO A 1 97 ? 1.883 -5.584 -0.008 1.00 90.25 97 PRO A CA 1
ATOM 740 C C . PRO A 1 97 ? 1.594 -5.374 -1.499 1.00 90.25 97 PRO A C 1
ATOM 742 O O . PRO A 1 97 ? 2.142 -6.080 -2.341 1.00 90.25 97 PRO A O 1
ATOM 745 N N . VAL A 1 98 ? 0.789 -4.358 -1.832 1.00 89.81 98 VAL A N 1
ATOM 746 C CA . VAL A 1 98 ? 0.458 -3.991 -3.220 1.00 89.81 98 VAL A CA 1
ATOM 747 C C . VAL A 1 98 ? 1.719 -3.652 -4.012 1.00 89.81 98 VAL A C 1
ATOM 749 O O . VAL A 1 98 ? 1.878 -4.093 -5.147 1.00 89.81 98 VAL A O 1
ATOM 752 N N . SER A 1 99 ? 2.649 -2.914 -3.398 1.00 90.31 99 SER A N 1
ATOM 753 C CA . SER A 1 99 ? 3.911 -2.560 -4.043 1.00 90.31 99 SER A CA 1
ATOM 754 C C . SER A 1 99 ? 4.722 -3.822 -4.357 1.00 90.31 99 SER A C 1
ATOM 756 O O . SER A 1 99 ? 5.184 -4.010 -5.481 1.00 90.31 99 SER A O 1
ATOM 758 N N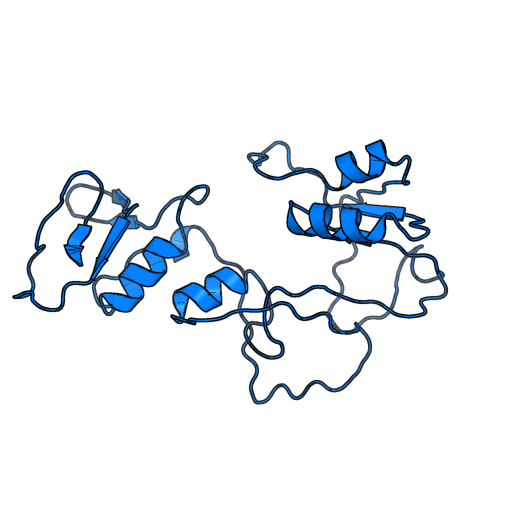 . TRP A 1 100 ? 4.841 -4.736 -3.398 1.00 91.88 100 TRP A N 1
ATOM 759 C CA . TRP A 1 100 ? 5.566 -5.982 -3.617 1.00 91.88 100 TRP A CA 1
ATOM 760 C C . TRP A 1 100 ? 4.915 -6.883 -4.666 1.00 91.88 100 TRP A C 1
ATOM 762 O O . TRP A 1 100 ? 5.639 -7.471 -5.466 1.00 91.88 100 TRP A O 1
ATOM 772 N N . ALA A 1 101 ? 3.587 -6.957 -4.722 1.00 92.50 101 ALA A N 1
ATOM 773 C CA . ALA A 1 101 ? 2.887 -7.725 -5.749 1.00 92.50 101 ALA A CA 1
ATOM 774 C C . ALA A 1 101 ? 3.165 -7.188 -7.163 1.00 92.50 101 ALA A C 1
ATOM 776 O O . ALA A 1 101 ? 3.508 -7.961 -8.055 1.00 92.50 101 ALA A O 1
ATOM 777 N N . VAL A 1 102 ? 3.127 -5.862 -7.354 1.00 92.25 102 VAL A N 1
ATOM 778 C CA . VAL A 1 102 ? 3.465 -5.235 -8.647 1.00 92.25 102 VAL A CA 1
ATOM 779 C C . VAL A 1 102 ? 4.903 -5.550 -9.061 1.00 92.25 102 VAL A C 1
ATOM 781 O O . VAL A 1 102 ? 5.135 -5.895 -10.218 1.00 92.25 102 VAL A O 1
ATOM 784 N N . LEU A 1 103 ? 5.862 -5.470 -8.131 1.00 91.69 103 LEU A N 1
ATOM 785 C CA . LEU A 1 103 ? 7.268 -5.782 -8.417 1.00 91.69 103 LEU A CA 1
ATOM 786 C C . LEU A 1 103 ? 7.472 -7.233 -8.864 1.00 91.69 103 LEU A C 1
ATOM 788 O O . LEU A 1 103 ? 8.227 -7.487 -9.800 1.00 91.69 103 LEU A O 1
ATOM 792 N N . HIS A 1 104 ? 6.776 -8.171 -8.223 1.00 92.12 104 HIS A N 1
ATOM 793 C CA . HIS A 1 104 ? 6.838 -9.595 -8.558 1.00 92.12 104 HIS A CA 1
ATOM 794 C C . HIS A 1 104 ? 6.017 -9.960 -9.805 1.00 92.12 104 HIS A C 1
ATOM 796 O O . HIS A 1 104 ? 5.993 -11.124 -10.192 1.00 92.12 104 HIS A O 1
ATOM 802 N N . GLY A 1 105 ? 5.373 -8.984 -10.455 1.00 92.75 105 GLY A N 1
ATOM 803 C CA . GLY A 1 105 ? 4.593 -9.219 -11.667 1.00 92.75 105 GLY A CA 1
ATOM 804 C C . GLY A 1 105 ? 3.276 -9.950 -11.415 1.00 92.75 105 GLY A C 1
ATOM 805 O O . GLY A 1 105 ? 2.752 -10.574 -12.334 1.00 92.75 105 GLY A O 1
ATOM 806 N N . GLU A 1 106 ? 2.733 -9.878 -10.196 1.00 92.94 106 GLU A N 1
ATOM 807 C CA . GLU A 1 106 ? 1.422 -10.454 -9.903 1.00 92.94 106 GLU A CA 1
ATOM 808 C C . GLU A 1 106 ? 0.351 -9.793 -10.777 1.00 92.94 106 GLU A C 1
ATOM 810 O O . GLU A 1 106 ? 0.288 -8.568 -10.915 1.00 92.94 106 GLU A O 1
ATOM 815 N N . THR A 1 107 ? -0.520 -10.617 -11.351 1.00 90.50 107 THR A N 1
ATOM 816 C CA . THR A 1 107 ? -1.661 -10.171 -12.162 1.00 90.50 107 THR A CA 1
ATOM 817 C C . THR A 1 107 ? -2.918 -9.950 -11.324 1.00 90.50 107 THR A C 1
ATOM 819 O O . THR A 1 107 ? -3.881 -9.354 -11.804 1.00 90.50 107 THR A O 1
ATOM 822 N N . GLN A 1 108 ? -2.906 -10.401 -10.067 1.00 89.38 108 GLN A N 1
ATOM 823 C CA . GLN A 1 108 ? -4.012 -10.276 -9.131 1.00 89.38 108 GLN A CA 1
ATOM 824 C C . GLN A 1 108 ? -3.491 -10.087 -7.704 1.00 89.38 108 GLN A C 1
ATOM 826 O O . GLN A 1 108 ? -2.572 -10.769 -7.256 1.00 89.38 108 GLN A O 1
ATOM 831 N N . ILE A 1 109 ? -4.138 -9.187 -6.968 1.00 89.12 109 ILE A N 1
ATOM 832 C CA . ILE A 1 109 ? -4.029 -9.070 -5.516 1.00 89.12 109 ILE A CA 1
ATOM 833 C C . ILE A 1 109 ? -5.432 -8.860 -4.948 1.00 89.12 109 ILE A C 1
ATOM 835 O O . ILE A 1 109 ? -6.308 -8.353 -5.645 1.00 89.12 109 ILE A O 1
ATOM 839 N N . ASP A 1 110 ? -5.645 -9.258 -3.700 1.00 88.12 110 ASP A N 1
ATOM 840 C CA . ASP A 1 110 ? -6.934 -9.125 -3.024 1.00 88.12 110 ASP A CA 1
ATOM 841 C C . ASP A 1 110 ? -6.741 -8.729 -1.556 1.00 88.12 110 ASP A C 1
ATOM 843 O O . ASP A 1 110 ? -5.611 -8.620 -1.071 1.00 88.12 110 ASP A O 1
ATOM 847 N N . TRP A 1 111 ? -7.844 -8.529 -0.846 1.00 88.19 111 TRP A N 1
ATOM 848 C CA . TRP A 1 111 ? -7.877 -8.176 0.564 1.00 88.19 111 TRP A CA 1
ATOM 849 C C . TRP A 1 111 ? -8.119 -9.404 1.439 1.00 88.19 111 TRP A C 1
ATOM 851 O O . TRP A 1 111 ? -8.954 -10.253 1.143 1.00 88.19 111 TRP A O 1
ATOM 861 N N . SER A 1 112 ? -7.434 -9.461 2.578 1.00 88.38 112 SER A N 1
ATOM 862 C CA . SER A 1 112 ? -7.713 -10.428 3.642 1.00 88.38 112 SE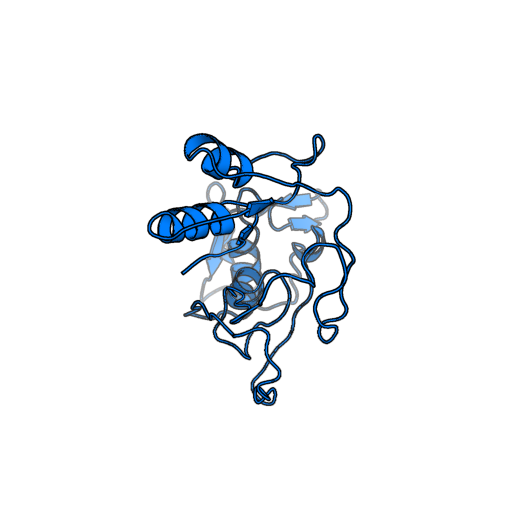R A CA 1
ATOM 863 C C . SER A 1 112 ? -8.075 -9.700 4.929 1.00 88.38 112 SER A C 1
ATOM 865 O O . SER A 1 112 ? -7.462 -8.685 5.262 1.00 88.38 112 SER A O 1
ATOM 867 N N . ILE A 1 113 ? -9.030 -10.248 5.683 1.00 86.69 113 ILE A N 1
ATOM 868 C CA . ILE A 1 113 ? -9.409 -9.754 7.014 1.00 86.69 113 ILE A CA 1
ATOM 869 C C . ILE A 1 113 ? -9.142 -10.852 8.057 1.00 86.69 113 ILE A C 1
ATOM 871 O O . ILE A 1 113 ? -10.075 -11.522 8.505 1.00 86.69 113 ILE A O 1
ATOM 875 N N . PRO A 1 114 ? -7.872 -11.116 8.421 1.00 81.19 114 PRO A N 1
ATOM 876 C CA . PRO A 1 114 ? -7.555 -12.060 9.483 1.00 81.19 114 PRO A CA 1
ATOM 877 C C . PRO A 1 114 ? -8.062 -11.573 10.840 1.00 81.19 114 PRO A C 1
ATOM 879 O O . PRO A 1 114 ? -8.074 -10.377 11.150 1.00 81.19 114 PRO A O 1
ATOM 882 N N . THR A 1 115 ? -8.411 -12.533 11.692 1.00 77.69 115 THR A N 1
ATOM 883 C CA . THR A 1 115 ? -8.581 -12.264 13.119 1.00 77.69 115 THR A CA 1
ATOM 884 C C . THR A 1 115 ? -7.203 -12.165 13.769 1.00 77.69 115 THR A C 1
ATOM 886 O O . THR A 1 115 ? -6.324 -12.957 13.445 1.00 77.69 115 THR A O 1
ATOM 889 N N . CYS A 1 116 ? -7.001 -11.247 14.713 1.00 64.25 116 CYS A N 1
ATOM 890 C CA . CYS A 1 116 ? -5.753 -11.155 15.479 1.00 64.25 116 CYS A CA 1
ATOM 891 C C . CYS A 1 116 ? -5.684 -12.185 16.625 1.00 64.25 116 CYS A C 1
ATOM 893 O O . CYS A 1 116 ? -5.001 -11.939 17.617 1.00 64.25 116 CYS A O 1
ATOM 895 N N . ARG A 1 117 ? -6.449 -13.282 16.550 1.00 62.09 117 ARG A N 1
ATOM 896 C CA . ARG A 1 117 ? -6.313 -14.421 17.467 1.00 62.09 117 ARG A CA 1
ATOM 897 C C . ARG A 1 117 ? -5.259 -15.383 16.932 1.00 62.09 117 ARG A C 1
ATOM 899 O O . ARG A 1 117 ? -5.046 -15.433 15.724 1.00 62.09 117 ARG A O 1
ATOM 906 N N . ASP A 1 118 ? -4.679 -16.169 17.838 1.00 52.09 118 ASP A N 1
ATOM 907 C CA . ASP A 1 118 ? -3.771 -17.290 17.563 1.00 52.09 118 ASP A CA 1
ATOM 908 C C . ASP A 1 118 ? -4.493 -18.426 16.813 1.00 52.09 118 ASP A C 1
ATOM 910 O O . ASP A 1 118 ? -4.713 -19.518 17.328 1.00 52.09 118 ASP A O 1
ATOM 914 N N . THR A 1 119 ? -4.952 -18.158 15.596 1.00 57.06 119 THR A N 1
ATOM 915 C CA . THR A 1 119 ? -5.199 -19.209 14.616 1.00 57.06 119 THR A CA 1
ATOM 916 C C . THR A 1 119 ? -3.890 -19.440 13.888 1.00 57.06 119 THR A C 1
ATOM 918 O O . THR A 1 119 ? -3.406 -18.522 13.221 1.00 57.06 119 THR A O 1
ATOM 921 N N . ASP A 1 120 ? -3.333 -20.642 14.029 1.00 67.00 120 ASP A N 1
ATOM 922 C CA . ASP A 1 120 ? -2.140 -21.083 13.310 1.00 67.00 120 ASP A CA 1
ATOM 923 C C . ASP A 1 120 ? -2.402 -21.004 11.801 1.00 67.00 120 ASP A C 1
ATOM 925 O O . ASP A 1 120 ? -2.994 -21.891 11.187 1.00 67.00 120 ASP A O 1
ATOM 929 N N . MET A 1 121 ? -2.018 -19.879 11.200 1.00 72.75 121 MET A N 1
ATOM 930 C CA . MET A 1 121 ? -2.025 -19.712 9.756 1.00 72.75 121 MET A CA 1
ATOM 931 C C . MET A 1 121 ? -0.852 -20.512 9.205 1.00 72.75 121 MET A C 1
ATOM 933 O O . MET A 1 121 ? 0.284 -20.271 9.610 1.00 72.75 121 MET A O 1
ATOM 937 N N . ASP A 1 122 ? -1.107 -21.434 8.277 1.00 76.06 122 ASP A N 1
ATOM 938 C CA . ASP A 1 122 ? -0.023 -22.115 7.573 1.00 76.06 122 ASP A CA 1
ATOM 939 C C . ASP A 1 122 ? 0.831 -21.070 6.847 1.00 76.06 122 ASP A C 1
ATOM 941 O O . ASP A 1 122 ? 0.367 -20.371 5.946 1.00 76.06 122 ASP A O 1
ATOM 945 N N . LEU A 1 123 ? 2.079 -20.922 7.288 1.00 79.44 123 LEU A N 1
ATOM 946 C CA . LEU A 1 123 ? 3.016 -19.947 6.743 1.00 79.44 123 LEU A CA 1
ATOM 947 C C . LEU A 1 123 ? 3.849 -20.517 5.596 1.00 79.44 123 LEU A C 1
ATOM 949 O O . LEU A 1 123 ? 4.588 -19.750 4.980 1.00 79.44 123 LEU A O 1
ATOM 953 N N . SER A 1 124 ? 3.736 -21.816 5.301 1.00 75.50 124 SER A N 1
ATOM 954 C CA . SER A 1 124 ? 4.505 -22.480 4.246 1.00 75.50 124 SER A CA 1
ATOM 955 C C . SER A 1 124 ? 4.361 -21.840 2.854 1.00 75.50 124 SER A C 1
ATOM 957 O O . SER A 1 124 ? 5.381 -21.736 2.170 1.00 75.50 124 SER A O 1
ATOM 959 N N . PRO A 1 125 ? 3.192 -21.302 2.433 1.00 72.19 125 PRO A N 1
ATOM 960 C CA . PRO A 1 125 ? 3.068 -20.597 1.159 1.00 72.19 125 PRO A CA 1
ATOM 961 C C . PRO A 1 125 ? 3.337 -19.087 1.285 1.00 72.19 125 PRO A C 1
ATOM 963 O O . PRO A 1 125 ? 3.153 -18.333 0.328 1.00 72.19 125 PRO A O 1
ATOM 966 N N . GLY A 1 126 ? 3.690 -18.609 2.482 1.00 74.81 126 GLY A N 1
ATOM 967 C CA . GLY A 1 126 ? 3.721 -17.195 2.810 1.00 74.81 126 GLY A CA 1
ATOM 968 C C . GLY A 1 126 ? 5.022 -16.498 2.434 1.00 74.81 126 GLY A C 1
ATOM 969 O O . GLY A 1 126 ? 6.115 -17.029 2.591 1.00 74.81 126 GLY A O 1
ATOM 970 N N . SER A 1 127 ? 4.905 -15.236 2.041 1.00 82.81 127 SER A N 1
ATOM 971 C CA . SER A 1 127 ? 6.029 -14.309 1.885 1.00 82.81 127 SER A CA 1
ATOM 972 C C . SER A 1 127 ? 5.837 -13.133 2.838 1.00 82.81 127 SER A C 1
ATOM 974 O O . SER A 1 127 ? 4.703 -12.793 3.174 1.00 82.81 127 SER A O 1
ATOM 976 N N . CYS A 1 128 ? 6.923 -12.550 3.343 1.00 84.38 128 CYS A N 1
ATOM 977 C CA . CYS A 1 128 ? 6.879 -11.413 4.261 1.00 84.38 128 CYS A CA 1
ATOM 978 C C . CYS A 1 128 ? 7.892 -10.366 3.811 1.00 84.38 128 CYS A C 1
ATOM 980 O O . CYS A 1 128 ? 9.065 -10.694 3.639 1.00 84.38 128 CYS A O 1
ATOM 982 N N . PHE A 1 129 ? 7.446 -9.126 3.634 1.00 86.25 129 PHE A N 1
ATOM 983 C CA . PHE A 1 129 ? 8.272 -8.059 3.093 1.00 86.25 129 PHE A CA 1
ATOM 984 C C . PHE A 1 129 ? 8.285 -6.810 3.978 1.00 86.25 129 PHE A C 1
ATOM 986 O O . PHE A 1 129 ? 7.314 -6.472 4.666 1.00 86.25 129 PHE A O 1
ATOM 993 N N . SER A 1 130 ? 9.418 -6.113 3.962 1.00 83.81 130 SER A N 1
ATOM 994 C CA . SER A 1 130 ? 9.624 -4.873 4.703 1.00 83.81 130 SER A CA 1
ATOM 995 C C . SER A 1 130 ? 9.008 -3.666 3.992 1.00 83.81 130 SER A C 1
ATOM 997 O O . SER A 1 130 ? 8.526 -3.741 2.859 1.00 83.81 130 SER A O 1
ATOM 999 N N . GLY A 1 131 ? 9.039 -2.521 4.681 1.00 84.38 131 GLY A N 1
ATOM 1000 C CA . GLY A 1 131 ? 8.802 -1.234 4.033 1.00 84.38 131 GLY A CA 1
ATOM 1001 C C . GLY A 1 131 ? 9.867 -0.955 2.971 1.00 84.38 131 GLY A C 1
ATOM 1002 O O . GLY A 1 131 ? 10.910 -1.611 2.950 1.00 84.38 131 GLY A O 1
ATOM 1003 N N . ARG A 1 132 ? 9.583 0.025 2.114 1.00 84.75 132 ARG A N 1
ATOM 1004 C CA . ARG A 1 132 ? 10.487 0.479 1.056 1.00 84.75 132 ARG A CA 1
ATOM 1005 C C . ARG A 1 132 ? 10.914 1.923 1.290 1.00 84.75 132 ARG A C 1
ATOM 1007 O O . ARG A 1 132 ? 10.206 2.690 1.941 1.00 84.75 132 ARG A O 1
ATOM 1014 N N . SER A 1 133 ? 12.075 2.255 0.760 1.00 85.75 133 SER A N 1
ATOM 1015 C CA . SER A 1 133 ? 12.737 3.551 0.776 1.00 85.75 133 SER A CA 1
ATOM 1016 C C . SER A 1 133 ? 12.770 4.154 -0.630 1.00 85.75 133 SER A C 1
ATOM 1018 O O . SER A 1 133 ? 12.482 3.479 -1.617 1.00 85.75 133 SER A O 1
ATOM 1020 N N . ALA A 1 134 ? 13.148 5.430 -0.732 1.00 83.62 134 ALA A N 1
ATOM 1021 C CA . ALA A 1 134 ? 13.320 6.079 -2.031 1.00 83.62 134 ALA A CA 1
ATOM 1022 C C . ALA A 1 134 ? 14.414 5.406 -2.884 1.00 83.62 134 ALA A C 1
ATOM 1024 O O . ALA A 1 134 ? 14.280 5.353 -4.102 1.00 83.62 134 ALA A O 1
ATOM 1025 N N . GLU A 1 135 ? 15.459 4.852 -2.257 1.00 87.75 135 GLU A N 1
ATOM 1026 C CA . GLU A 1 135 ? 16.560 4.180 -2.964 1.00 87.75 135 GLU A CA 1
ATOM 1027 C C . GLU A 1 135 ? 16.108 2.873 -3.630 1.00 87.75 135 GLU A C 1
ATOM 1029 O O . GLU A 1 135 ? 16.624 2.512 -4.683 1.00 87.75 135 GLU A O 1
ATOM 1034 N N . ASP A 1 136 ? 15.066 2.216 -3.105 1.00 87.12 136 ASP A N 1
ATOM 1035 C CA . ASP A 1 136 ? 14.472 1.037 -3.748 1.00 87.12 136 ASP A CA 1
ATOM 1036 C C . ASP A 1 136 ? 13.819 1.369 -5.105 1.00 87.12 136 ASP A C 1
ATOM 1038 O O . ASP A 1 136 ? 13.359 0.460 -5.792 1.00 87.12 136 ASP A O 1
ATOM 1042 N N . GLY A 1 137 ? 13.724 2.653 -5.475 1.00 88.62 137 GLY A N 1
ATOM 1043 C CA . GLY A 1 137 ? 13.309 3.136 -6.793 1.00 88.62 137 GLY A CA 1
ATOM 1044 C C . GLY A 1 137 ? 14.420 3.123 -7.851 1.00 88.62 137 GLY A C 1
ATOM 1045 O O . GLY A 1 137 ? 14.156 3.466 -9.004 1.00 88.62 137 GLY A O 1
ATOM 1046 N N . ARG A 1 138 ? 15.655 2.755 -7.494 1.00 91.44 138 ARG A N 1
ATOM 1047 C CA . ARG A 1 138 ? 16.779 2.721 -8.431 1.00 91.44 138 ARG A CA 1
ATOM 1048 C C . ARG A 1 138 ? 16.618 1.602 -9.459 1.00 91.44 138 ARG A C 1
ATOM 1050 O O . ARG A 1 138 ? 16.440 0.441 -9.107 1.00 91.44 138 ARG A O 1
ATOM 1057 N N . ILE A 1 139 ? 16.734 1.955 -10.733 1.00 89.69 139 ILE A N 1
ATOM 1058 C CA . ILE A 1 139 ? 16.722 1.013 -11.848 1.00 89.69 139 ILE A CA 1
ATOM 1059 C C . ILE A 1 139 ? 18.105 0.377 -11.963 1.00 89.69 139 ILE A C 1
ATOM 1061 O O . ILE A 1 139 ? 19.102 1.065 -12.204 1.00 89.69 139 ILE A O 1
ATOM 1065 N N . ASP A 1 140 ? 18.142 -0.942 -11.818 1.00 88.44 140 ASP A N 1
ATOM 1066 C CA . ASP A 1 140 ? 19.291 -1.758 -12.180 1.00 88.44 140 ASP A CA 1
ATOM 1067 C C . ASP A 1 140 ? 19.146 -2.209 -13.640 1.00 88.44 140 ASP A C 1
ATOM 1069 O O . ASP A 1 140 ? 18.252 -2.978 -13.983 1.00 88.44 140 ASP A O 1
ATOM 1073 N N . TRP A 1 141 ? 20.014 -1.708 -14.519 1.00 85.06 141 TRP A N 1
ATOM 1074 C CA . TRP A 1 141 ? 19.998 -2.053 -15.945 1.00 85.06 141 TRP A CA 1
ATOM 1075 C C . TRP A 1 141 ? 20.515 -3.467 -16.239 1.00 85.06 141 TRP A C 1
ATOM 1077 O O . TRP A 1 141 ? 20.432 -3.910 -17.381 1.00 85.06 141 TRP A O 1
ATOM 1087 N N . SER A 1 142 ? 21.058 -4.171 -15.239 1.00 85.56 142 SER A N 1
ATOM 1088 C CA . SER A 1 142 ? 21.404 -5.592 -15.364 1.00 85.56 142 SER A CA 1
ATOM 1089 C C . SER A 1 142 ? 20.194 -6.520 -15.197 1.00 85.56 142 SER A C 1
ATOM 1091 O O . SER A 1 142 ? 20.259 -7.691 -15.573 1.00 85.56 142 SER A O 1
ATOM 1093 N N . ASP A 1 143 ? 19.082 -6.006 -14.663 1.00 85.88 143 ASP A N 1
ATOM 1094 C CA . ASP A 1 143 ? 17.833 -6.746 -14.532 1.00 85.88 143 ASP A CA 1
ATOM 1095 C C . ASP A 1 143 ? 17.067 -6.829 -15.864 1.00 85.88 143 ASP A C 1
ATOM 1097 O O . ASP A 1 143 ? 17.236 -6.030 -16.782 1.00 85.88 143 ASP A O 1
ATOM 1101 N N . SER A 1 144 ? 16.153 -7.801 -15.961 1.00 88.38 144 SER A N 1
ATOM 1102 C CA . SER A 1 144 ? 15.272 -7.941 -17.129 1.00 88.38 144 SER A CA 1
ATOM 1103 C C . SER A 1 144 ? 14.403 -6.693 -17.355 1.00 88.38 144 SER A C 1
ATOM 1105 O O . SER A 1 144 ? 13.906 -6.110 -16.384 1.00 88.38 144 SER A O 1
ATOM 1107 N N . ALA A 1 145 ? 14.083 -6.381 -18.616 1.00 87.62 145 ALA A N 1
ATOM 1108 C CA . ALA A 1 145 ? 13.160 -5.300 -18.985 1.00 87.62 145 ALA A CA 1
ATOM 1109 C C . ALA A 1 145 ? 11.815 -5.378 -18.235 1.00 87.62 145 ALA A C 1
ATOM 1111 O O . ALA A 1 145 ? 11.291 -4.360 -17.787 1.00 87.62 145 ALA A O 1
ATOM 1112 N N . ALA A 1 146 ? 11.296 -6.589 -17.995 1.00 89.69 146 ALA A N 1
ATOM 1113 C CA . ALA A 1 146 ? 10.078 -6.809 -17.213 1.00 89.69 146 ALA A CA 1
ATOM 1114 C C . ALA A 1 146 ? 10.190 -6.309 -15.760 1.00 89.69 146 ALA A C 1
ATOM 1116 O O . ALA A 1 146 ? 9.272 -5.664 -15.253 1.00 89.69 146 ALA A O 1
ATOM 1117 N N . LYS A 1 147 ? 11.322 -6.553 -15.090 1.00 90.06 147 LYS A N 1
ATOM 1118 C CA . LYS A 1 147 ? 11.565 -6.052 -13.728 1.00 90.06 147 LYS A CA 1
ATOM 1119 C C . LYS A 1 147 ? 11.686 -4.533 -13.702 1.00 90.06 147 LYS A C 1
ATOM 1121 O O . LYS A 1 147 ? 11.041 -3.898 -12.871 1.00 90.06 147 LYS A O 1
ATOM 1126 N N . ALA A 1 148 ? 12.448 -3.950 -14.628 1.00 89.44 148 ALA A N 1
ATOM 1127 C CA . ALA A 1 148 ? 12.569 -2.498 -14.747 1.00 89.44 148 ALA A CA 1
ATOM 1128 C C . ALA A 1 148 ? 11.203 -1.844 -15.033 1.00 89.44 148 ALA A C 1
ATOM 1130 O O . ALA A 1 148 ? 10.834 -0.852 -14.405 1.00 89.44 148 ALA A O 1
ATOM 1131 N N . HIS A 1 149 ? 10.395 -2.449 -15.905 1.00 90.75 149 HIS A N 1
ATOM 1132 C CA . HIS A 1 149 ? 9.032 -2.010 -16.186 1.00 90.75 149 HIS A CA 1
ATOM 1133 C C . HIS A 1 149 ? 8.121 -2.091 -14.951 1.00 90.75 149 HIS A C 1
ATOM 1135 O O . HIS A 1 149 ? 7.405 -1.138 -14.638 1.00 90.75 149 HIS A O 1
ATOM 1141 N N . ASN A 1 150 ? 8.170 -3.197 -14.205 1.00 93.12 150 ASN A N 1
ATOM 1142 C CA . ASN A 1 150 ? 7.410 -3.358 -12.965 1.00 93.12 150 ASN A CA 1
ATOM 1143 C C . ASN A 1 150 ? 7.826 -2.343 -11.899 1.00 93.12 150 ASN A C 1
ATOM 1145 O O . ASN A 1 150 ? 6.958 -1.787 -11.227 1.00 93.12 150 ASN A O 1
ATOM 1149 N N . LEU A 1 151 ? 9.126 -2.062 -11.770 1.00 91.88 151 LEU A N 1
ATOM 1150 C CA . LEU A 1 151 ? 9.635 -1.021 -10.884 1.00 91.88 151 LEU A CA 1
ATOM 1151 C C . LEU A 1 151 ? 9.066 0.345 -11.268 1.00 91.88 151 LEU A C 1
ATOM 1153 O O . LEU A 1 151 ? 8.555 1.052 -10.404 1.00 91.88 151 LEU A O 1
ATOM 1157 N N . VAL A 1 152 ? 9.066 0.685 -12.557 1.00 90.12 152 VAL A N 1
ATOM 1158 C CA . VAL A 1 152 ? 8.531 1.967 -13.028 1.00 90.12 152 VAL A CA 1
ATOM 1159 C C . VAL A 1 152 ? 7.050 2.126 -12.704 1.00 90.12 152 VAL A C 1
ATOM 1161 O O . VAL A 1 152 ? 6.647 3.149 -12.155 1.00 90.12 152 VAL A O 1
ATOM 1164 N N . ARG A 1 153 ? 6.238 1.091 -12.952 1.00 89.75 153 ARG A N 1
ATOM 1165 C CA . ARG A 1 153 ? 4.808 1.095 -12.590 1.00 89.75 153 ARG A CA 1
ATOM 1166 C C . ARG A 1 153 ? 4.574 1.205 -11.085 1.00 89.75 153 ARG A C 1
ATOM 1168 O O . ARG A 1 153 ? 3.521 1.669 -10.659 1.00 89.75 153 ARG A O 1
ATOM 1175 N N . ASN A 1 154 ? 5.527 0.745 -10.285 1.00 89.31 154 ASN A N 1
ATOM 1176 C CA . ASN A 1 154 ? 5.392 0.679 -8.845 1.00 89.31 154 ASN A CA 1
ATOM 1177 C C . ASN A 1 154 ? 5.572 2.029 -8.141 1.00 89.31 154 ASN A C 1
ATOM 1179 O O . ASN A 1 154 ? 4.835 2.334 -7.207 1.00 89.31 154 ASN A O 1
ATOM 1183 N N . VAL A 1 155 ? 6.560 2.813 -8.571 1.00 83.50 155 VAL A N 1
ATOM 1184 C CA . VAL A 1 155 ? 6.946 4.079 -7.927 1.00 83.50 155 VAL A CA 1
ATOM 1185 C C . VAL A 1 155 ? 6.491 5.295 -8.740 1.00 83.50 155 VAL A C 1
ATOM 1187 O O . VAL A 1 155 ? 7.205 6.287 -8.844 1.00 83.50 155 VAL A O 1
ATOM 1190 N N . MET A 1 156 ? 5.287 5.227 -9.310 1.00 76.62 156 MET A N 1
ATOM 1191 C CA . MET A 1 156 ? 4.653 6.351 -10.012 1.00 76.62 156 MET A CA 1
ATOM 1192 C C . MET A 1 156 ? 4.154 7.443 -9.055 1.00 76.62 156 MET A C 1
ATOM 1194 O O . MET A 1 156 ? 4.108 7.249 -7.842 1.00 76.62 156 MET A O 1
ATOM 1198 N N . HIS A 1 157 ? 3.750 8.599 -9.589 1.00 75.12 157 HIS A N 1
ATOM 1199 C CA . HIS A 1 157 ? 3.162 9.677 -8.789 1.00 75.12 157 HIS A CA 1
ATOM 1200 C C . HIS A 1 157 ? 2.073 9.160 -7.826 1.00 75.12 157 HIS A C 1
ATOM 1202 O O . HIS A 1 157 ? 1.234 8.353 -8.235 1.00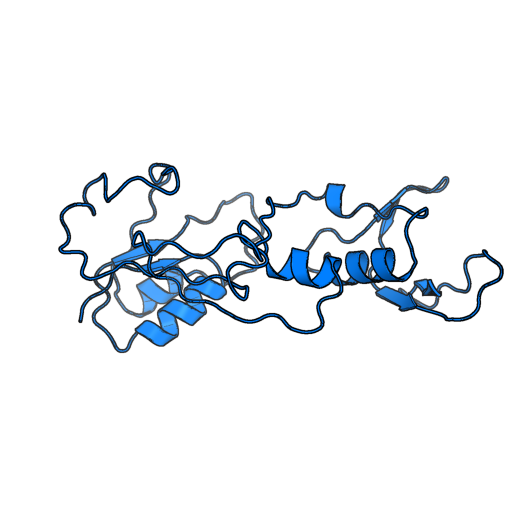 75.12 157 HIS A O 1
ATOM 1208 N N . PRO A 1 158 ? 2.061 9.610 -6.555 1.00 70.25 158 PRO A N 1
ATOM 1209 C CA . PRO A 1 158 ? 2.828 10.721 -5.970 1.00 70.25 158 PRO A CA 1
ATOM 1210 C C . PRO A 1 158 ? 4.221 10.342 -5.420 1.00 70.25 158 PRO A C 1
ATOM 1212 O O . PRO A 1 158 ? 4.843 11.153 -4.734 1.00 70.25 158 PRO A O 1
ATOM 1215 N N . TYR A 1 159 ? 4.717 9.127 -5.672 1.00 78.12 159 TYR A N 1
ATOM 1216 C CA . TYR A 1 159 ? 6.039 8.695 -5.205 1.00 78.12 159 TYR A CA 1
ATOM 1217 C C . TYR A 1 159 ? 7.186 9.400 -5.966 1.00 78.12 159 TYR A C 1
ATOM 1219 O O . TYR A 1 159 ? 6.944 9.976 -7.029 1.00 78.12 159 TYR A O 1
ATOM 1227 N N . PRO A 1 160 ? 8.438 9.362 -5.455 1.00 79.38 160 PRO A N 1
ATOM 1228 C CA . PRO A 1 160 ? 9.585 10.078 -6.037 1.00 79.38 160 PRO A CA 1
ATOM 1229 C C . PRO A 1 160 ? 9.975 9.696 -7.475 1.00 79.38 160 PRO A C 1
ATOM 1231 O O . PRO A 1 160 ? 10.854 10.342 -8.041 1.00 79.38 160 PRO A O 1
ATOM 1234 N N . GLY A 1 161 ? 9.346 8.676 -8.061 1.00 84.25 161 GLY A N 1
ATOM 1235 C CA . GLY A 1 161 ? 9.700 8.156 -9.375 1.00 84.25 161 GLY A CA 1
ATOM 1236 C C . GLY A 1 161 ? 10.830 7.126 -9.312 1.00 84.25 161 GLY A C 1
ATOM 1237 O O . GLY A 1 161 ? 11.663 7.158 -8.400 1.00 84.25 161 GLY A O 1
ATOM 1238 N N . PRO A 1 162 ? 10.889 6.199 -10.279 1.00 89.75 162 PRO A N 1
ATOM 1239 C CA . PRO A 1 162 ? 12.047 5.338 -10.458 1.00 89.75 162 PRO A CA 1
ATOM 1240 C C . PRO A 1 162 ? 13.179 6.157 -11.086 1.00 89.75 162 PRO A C 1
ATOM 1242 O O . PRO A 1 162 ? 12.931 7.036 -11.918 1.00 89.75 162 PRO A O 1
ATOM 1245 N N . PHE A 1 163 ? 14.427 5.867 -10.732 1.00 90.75 163 PHE A N 1
ATOM 1246 C CA . PHE A 1 163 ? 15.555 6.645 -11.236 1.00 90.75 163 PHE A CA 1
ATOM 1247 C C . PHE A 1 163 ? 16.735 5.787 -11.676 1.00 90.75 163 PHE A C 1
ATOM 1249 O O . PHE A 1 163 ? 16.966 4.698 -11.164 1.00 90.75 163 PHE A O 1
ATOM 1256 N N . ALA A 1 164 ? 17.515 6.317 -12.609 1.00 89.12 164 ALA A N 1
ATOM 1257 C CA . ALA A 1 164 ? 18.785 5.763 -13.042 1.00 89.12 164 ALA A CA 1
ATOM 1258 C C . ALA A 1 164 ? 19.847 6.863 -13.044 1.00 89.12 164 ALA A C 1
ATOM 1260 O O . ALA A 1 164 ? 19.628 7.951 -13.580 1.00 89.12 164 ALA A O 1
ATOM 1261 N N . ASP A 1 165 ? 21.014 6.581 -12.475 1.00 87.75 165 ASP A N 1
ATOM 1262 C CA . ASP A 1 165 ? 22.149 7.494 -12.555 1.00 87.75 165 ASP A CA 1
ATOM 1263 C C . ASP A 1 165 ? 22.902 7.251 -13.874 1.00 87.75 165 ASP A C 1
ATOM 1265 O O . ASP A 1 165 ? 23.315 6.131 -14.177 1.00 87.75 165 ASP A O 1
ATOM 1269 N N . THR A 1 166 ? 23.064 8.304 -14.676 1.00 83.50 166 THR A N 1
ATOM 1270 C CA . THR A 1 166 ? 23.786 8.272 -15.957 1.00 83.50 166 THR A CA 1
ATOM 1271 C C . THR A 1 166 ? 25.002 9.192 -15.904 1.00 83.50 166 THR A C 1
ATOM 1273 O O . THR A 1 166 ? 25.098 10.063 -15.039 1.00 83.50 166 THR A O 1
ATOM 1276 N N . ALA A 1 167 ? 25.903 9.088 -16.887 1.00 83.31 167 ALA A N 1
ATOM 1277 C CA . ALA A 1 167 ? 27.035 10.013 -17.013 1.00 83.31 167 ALA A CA 1
ATOM 1278 C C . ALA A 1 167 ? 26.615 11.495 -17.143 1.00 83.31 167 ALA A C 1
ATOM 1280 O O . ALA A 1 167 ? 27.418 12.383 -16.873 1.00 83.31 167 ALA A O 1
ATOM 1281 N N . LYS A 1 168 ? 25.367 11.775 -17.551 1.00 83.44 168 LYS A N 1
ATOM 1282 C CA . LYS A 1 168 ? 24.813 13.133 -17.689 1.00 83.44 168 LYS A CA 1
ATOM 1283 C C . LYS A 1 168 ? 24.005 13.593 -16.468 1.00 83.44 168 LYS A C 1
ATOM 1285 O O . LYS A 1 168 ? 23.491 14.706 -16.477 1.00 83.44 168 LYS A O 1
ATOM 1290 N N . GLY A 1 169 ? 23.884 12.754 -15.440 1.00 86.38 169 GLY A N 1
ATOM 1291 C CA . GLY A 1 169 ? 23.075 13.012 -14.251 1.00 86.38 169 GLY A CA 1
ATOM 1292 C C . GLY A 1 169 ? 21.947 12.000 -14.063 1.00 86.38 169 GLY A C 1
ATOM 1293 O O . GLY A 1 169 ? 21.871 10.978 -14.753 1.00 86.38 169 GLY A O 1
ATOM 1294 N N . ARG A 1 170 ? 21.077 12.284 -13.092 1.00 87.06 170 ARG A N 1
ATOM 1295 C CA . ARG A 1 170 ? 19.965 11.411 -12.713 1.00 87.06 170 ARG A CA 1
ATOM 1296 C C . ARG A 1 170 ? 18.800 11.544 -13.687 1.00 87.06 170 ARG A C 1
ATOM 1298 O O . ARG A 1 170 ? 18.275 12.635 -13.889 1.00 87.06 170 ARG A O 1
ATOM 1305 N N . LEU A 1 171 ? 18.384 10.413 -14.239 1.00 86.38 171 LEU A N 1
ATOM 1306 C CA . LEU A 1 171 ? 17.202 10.269 -15.075 1.00 86.38 171 LEU A CA 1
ATOM 1307 C C . LEU A 1 171 ? 16.063 9.689 -14.233 1.00 86.38 171 LEU A C 1
ATOM 1309 O O . LEU A 1 171 ? 16.273 8.692 -13.549 1.00 86.38 171 LEU A O 1
ATOM 1313 N N . VAL A 1 172 ? 14.873 10.285 -14.298 1.00 87.69 172 VAL A N 1
ATOM 1314 C CA . VAL A 1 172 ? 13.647 9.751 -13.682 1.00 87.69 172 VAL A CA 1
ATOM 1315 C C . VAL A 1 172 ? 12.723 9.274 -14.796 1.00 87.69 172 VAL A C 1
ATOM 1317 O O . VAL A 1 172 ? 12.506 10.008 -15.759 1.00 87.69 172 VAL A O 1
ATOM 1320 N N . LEU A 1 173 ? 12.210 8.047 -14.689 1.00 85.88 173 LEU A N 1
ATOM 1321 C CA . LEU A 1 173 ? 11.390 7.427 -15.734 1.00 85.88 173 LEU A CA 1
ATOM 1322 C C . LEU A 1 173 ? 9.936 7.300 -15.297 1.00 85.88 173 LEU A C 1
ATOM 1324 O O . LEU A 1 173 ? 9.600 6.455 -14.481 1.00 85.88 173 LEU A O 1
ATOM 1328 N N . TRP A 1 174 ? 9.038 8.081 -15.880 1.00 85.75 174 TRP A N 1
ATOM 1329 C CA . TRP A 1 174 ? 7.623 8.015 -15.502 1.00 85.75 174 TRP A CA 1
ATOM 1330 C C . TRP A 1 174 ? 6.835 6.977 -16.284 1.00 85.75 174 TRP A C 1
ATOM 1332 O O . TRP A 1 174 ? 5.789 6.528 -15.825 1.00 85.75 174 TRP A O 1
ATOM 1342 N N . ARG A 1 175 ? 7.324 6.563 -17.455 1.00 86.00 175 ARG A N 1
ATOM 1343 C CA . ARG A 1 175 ? 6.620 5.605 -18.299 1.00 86.00 175 ARG A CA 1
ATOM 1344 C C . ARG A 1 175 ? 7.588 4.737 -19.077 1.00 86.00 175 ARG A C 1
ATOM 1346 O O . ARG A 1 175 ? 8.563 5.225 -19.646 1.00 86.00 175 ARG A O 1
ATOM 1353 N N . THR A 1 176 ? 7.277 3.447 -19.129 1.00 87.31 176 THR A N 1
ATOM 1354 C CA . THR A 1 176 ? 8.014 2.482 -19.941 1.00 87.31 176 THR A CA 1
ATOM 1355 C C . THR A 1 176 ? 7.088 1.578 -20.735 1.00 87.31 176 THR A C 1
ATOM 1357 O O . THR A 1 176 ? 5.938 1.355 -20.352 1.00 87.31 176 THR A O 1
ATOM 1360 N N . MET A 1 177 ? 7.594 1.064 -21.851 1.00 84.94 177 MET A N 1
ATOM 1361 C CA . MET A 1 177 ? 6.959 0.027 -22.664 1.00 84.94 177 MET A CA 1
ATOM 1362 C C . MET A 1 177 ? 7.979 -1.075 -22.914 1.00 84.94 177 MET A C 1
ATOM 1364 O O . MET A 1 177 ? 9.121 -0.751 -23.208 1.00 84.94 177 MET A O 1
ATOM 1368 N N . ILE A 1 178 ? 7.570 -2.336 -22.792 1.00 84.69 178 ILE A N 1
ATOM 1369 C CA . ILE A 1 178 ? 8.426 -3.486 -23.109 1.00 84.69 178 ILE A CA 1
ATOM 1370 C C . ILE A 1 178 ? 8.337 -3.747 -24.615 1.00 84.69 178 ILE A C 1
ATOM 1372 O O . ILE A 1 178 ? 7.228 -3.789 -25.154 1.00 84.69 178 ILE A O 1
ATOM 1376 N N . CYS A 1 179 ? 9.482 -3.911 -25.274 1.00 80.75 179 CYS A N 1
ATOM 1377 C CA . CYS A 1 179 ? 9.586 -4.321 -26.672 1.00 80.75 179 CYS A CA 1
ATOM 1378 C C . CYS A 1 179 ? 10.208 -5.722 -26.782 1.00 80.75 179 CYS A C 1
ATOM 1380 O O . CYS A 1 179 ? 11.161 -6.034 -26.075 1.00 80.75 179 CYS A O 1
ATOM 1382 N N . ASP A 1 180 ? 9.695 -6.553 -27.693 1.00 69.50 180 ASP A N 1
ATOM 1383 C CA . ASP A 1 180 ? 10.218 -7.909 -27.925 1.00 69.50 180 ASP A CA 1
ATOM 1384 C C . ASP A 1 180 ? 11.514 -7.920 -28.766 1.00 69.50 180 ASP A C 1
ATOM 1386 O O . ASP A 1 180 ? 12.234 -8.916 -28.785 1.00 69.50 180 ASP A O 1
ATOM 1390 N N . GLU A 1 181 ? 11.841 -6.813 -29.443 1.00 64.00 181 GLU A N 1
ATOM 1391 C CA . GLU A 1 181 ? 13.001 -6.696 -30.337 1.00 64.00 181 GLU A CA 1
ATOM 1392 C C . GLU A 1 181 ? 13.885 -5.506 -29.976 1.00 64.00 181 GLU A C 1
ATOM 1394 O O . GLU A 1 181 ? 13.484 -4.359 -30.197 1.00 64.00 181 GLU A O 1
ATOM 1399 N N . ILE A 1 182 ? 15.107 -5.775 -29.486 1.00 61.56 182 ILE A N 1
ATOM 1400 C CA . ILE A 1 182 ? 16.188 -4.783 -29.453 1.00 61.56 182 ILE A CA 1
ATOM 1401 C C . ILE A 1 182 ? 17.586 -5.424 -29.482 1.00 61.56 182 ILE A C 1
ATOM 1403 O O . ILE A 1 182 ? 17.935 -6.226 -28.619 1.00 61.56 182 ILE A O 1
ATOM 1407 N N . ASP A 1 183 ? 18.435 -4.952 -30.399 1.00 53.91 183 ASP A N 1
ATOM 1408 C CA . ASP A 1 183 ? 19.890 -5.188 -30.479 1.00 53.91 183 ASP A CA 1
ATOM 1409 C C . ASP A 1 183 ? 20.677 -4.416 -29.381 1.00 53.91 183 ASP A C 1
ATOM 1411 O O . ASP A 1 183 ? 21.669 -3.732 -29.635 1.00 53.91 183 ASP A O 1
ATOM 1415 N N . GLY A 1 184 ? 20.211 -4.462 -28.126 1.00 51.47 184 GLY A N 1
ATOM 1416 C CA . GLY A 1 184 ? 20.958 -3.973 -26.955 1.00 51.47 184 GLY A CA 1
ATOM 1417 C C . GLY A 1 184 ? 21.207 -2.457 -26.853 1.00 51.47 184 GLY A C 1
ATOM 1418 O O . GLY A 1 184 ? 22.025 -2.037 -26.034 1.00 51.47 184 GLY A O 1
ATOM 1419 N N . ALA A 1 185 ? 20.520 -1.621 -27.640 1.00 56.59 185 ALA A N 1
ATOM 1420 C CA . ALA A 1 185 ? 20.633 -0.159 -27.594 1.00 56.59 185 ALA A CA 1
ATOM 1421 C C . ALA A 1 185 ? 19.290 0.511 -27.260 1.00 56.59 185 ALA A C 1
ATOM 1423 O O . ALA A 1 185 ? 18.242 0.041 -27.679 1.00 56.59 185 ALA A O 1
ATOM 1424 N N . LEU A 1 186 ? 19.316 1.638 -26.537 1.00 57.81 186 LEU A N 1
ATOM 1425 C CA . LEU A 1 186 ? 18.138 2.471 -26.241 1.00 57.81 186 LEU A CA 1
ATOM 1426 C C . LEU A 1 186 ? 17.285 2.695 -27.511 1.00 57.81 186 LEU A C 1
ATOM 1428 O O . LEU A 1 186 ? 17.724 3.393 -28.424 1.00 57.81 186 LEU A O 1
ATOM 1432 N N . VAL A 1 187 ? 16.073 2.128 -27.562 1.00 57.34 187 VAL A N 1
ATOM 1433 C CA . VAL A 1 187 ? 15.255 2.062 -28.794 1.00 57.34 187 VAL A CA 1
ATOM 1434 C C . VAL A 1 187 ? 14.745 3.433 -29.208 1.00 57.34 187 VAL A C 1
ATOM 1436 O O . VAL A 1 187 ? 14.839 3.820 -30.373 1.00 57.34 187 VAL A O 1
ATOM 1439 N N . LYS A 1 188 ? 14.157 4.171 -28.259 1.00 58.31 188 LYS A N 1
ATOM 1440 C CA . LYS A 1 188 ? 13.598 5.509 -28.477 1.00 58.31 188 LYS A CA 1
ATOM 1441 C C . LYS A 1 188 ? 13.131 6.111 -27.153 1.00 58.31 188 LYS A C 1
ATOM 1443 O O . LYS A 1 188 ? 12.553 5.407 -26.327 1.00 58.31 188 LYS A O 1
ATOM 1448 N N . ALA A 1 189 ? 13.312 7.420 -26.993 1.00 61.25 189 ALA A N 1
ATOM 1449 C CA . ALA A 1 189 ? 12.522 8.222 -26.063 1.00 61.25 189 ALA A CA 1
ATOM 1450 C C . ALA A 1 189 ? 11.462 8.961 -26.888 1.00 61.25 189 ALA A C 1
ATOM 1452 O O . ALA A 1 189 ? 11.810 9.692 -27.818 1.00 61.25 189 ALA A O 1
ATOM 1453 N N . ILE A 1 190 ? 10.184 8.720 -26.605 1.00 57.69 190 ILE A N 1
ATOM 1454 C CA . ILE A 1 190 ? 9.072 9.463 -27.209 1.00 57.69 190 ILE A CA 1
ATOM 1455 C C . ILE A 1 190 ? 8.362 10.180 -26.067 1.00 57.69 190 ILE A C 1
ATOM 1457 O O . ILE A 1 190 ? 7.847 9.525 -25.160 1.00 57.69 190 ILE A O 1
ATOM 1461 N N . ASP A 1 191 ? 8.365 11.510 -26.106 1.00 65.69 191 ASP A N 1
ATOM 1462 C CA . ASP A 1 191 ? 7.850 12.380 -25.046 1.00 65.69 191 ASP A CA 1
ATOM 1463 C C . ASP A 1 191 ? 8.474 12.046 -23.671 1.00 65.69 191 ASP A C 1
ATOM 1465 O O . ASP A 1 191 ? 9.665 12.274 -23.461 1.00 65.69 191 ASP A O 1
ATOM 1469 N N . GLU A 1 192 ? 7.685 11.460 -22.761 1.00 62.91 192 GLU A N 1
ATOM 1470 C CA . GLU A 1 192 ? 8.071 11.021 -21.407 1.00 62.91 192 GLU A CA 1
ATOM 1471 C C . GLU A 1 192 ? 8.194 9.486 -21.273 1.00 62.91 192 GLU A C 1
ATOM 1473 O O . GLU A 1 192 ? 8.277 8.951 -20.165 1.00 62.91 192 GLU A O 1
ATOM 1478 N N . THR A 1 193 ? 8.163 8.751 -22.392 1.00 62.69 193 THR A N 1
ATOM 1479 C CA . THR A 1 193 ? 8.191 7.279 -22.409 1.00 62.69 193 THR A CA 1
ATOM 1480 C C . THR A 1 193 ? 9.525 6.749 -22.910 1.00 62.69 193 THR A C 1
ATOM 1482 O O . THR A 1 193 ? 9.972 7.101 -24.004 1.00 62.69 193 THR A O 1
ATOM 1485 N N . VAL A 1 194 ? 10.121 5.836 -22.141 1.00 70.75 194 VAL A N 1
ATOM 1486 C CA . VAL A 1 194 ? 11.292 5.057 -22.562 1.00 70.75 194 VAL A CA 1
ATOM 1487 C C . VAL A 1 194 ? 10.860 3.651 -22.960 1.00 70.75 194 VAL A C 1
ATOM 1489 O O . VAL A 1 194 ? 10.180 2.958 -22.207 1.00 70.75 194 VAL A O 1
ATOM 1492 N N . ILE A 1 195 ? 11.252 3.229 -24.156 1.00 69.00 195 ILE A N 1
ATOM 1493 C CA . ILE A 1 195 ? 11.037 1.857 -24.621 1.00 69.00 195 ILE A CA 1
ATOM 1494 C C . ILE A 1 195 ? 12.194 0.999 -24.091 1.00 69.00 195 ILE A C 1
ATOM 1496 O O . ILE A 1 195 ? 13.357 1.323 -24.347 1.00 69.00 195 ILE A O 1
ATOM 1500 N N . LEU A 1 196 ? 11.845 -0.021 -23.303 1.00 65.81 196 LEU A N 1
ATOM 1501 C CA . LEU A 1 196 ? 12.733 -0.982 -22.645 1.00 65.81 196 LEU A CA 1
ATOM 1502 C C . LEU A 1 196 ? 12.822 -2.294 -23.418 1.00 65.81 196 LEU A C 1
ATOM 1504 O O . LEU A 1 196 ? 11.792 -2.697 -24.010 1.00 65.81 196 LEU A O 1
#